Protein AF-A0A955U071-F1 (afdb_monomer)

Mean predicted aligned error: 6.51 Å

Sequence (245 aa):
MNVDLKKITLSKNDLNSFTEDERAFFLRCLNFATDLSVFRKLMFYSIKTEPQGQFRSQRSQSLCLIFVLMGKLFEGWKMIKKELSKKNCEEISRSFNGKEKSSKKQLKKIFKTELFKSFRNKGGFHYDTDCIAQSWAQLEFGSIEIFFPKSSSWNFISNYDEILIKCIFREYIKDYSENNFEKYINNVFSEIRKACIHFDILLTGLFRFFIRKYSFEGQEFQIQVSKTQRDVELPFFVFHREPED

Structure (mmCIF, N/CA/C/O backbone):
data_AF-A0A955U071-F1
#
_entry.id   AF-A0A955U071-F1
#
loop_
_atom_site.group_PDB
_atom_site.id
_atom_site.type_symbol
_atom_site.label_atom_id
_atom_site.label_alt_id
_atom_site.label_comp_id
_atom_site.label_asym_id
_atom_site.label_entity_id
_atom_site.label_seq_id
_atom_site.pdbx_PDB_ins_code
_atom_site.Cartn_x
_atom_site.Cartn_y
_atom_site.Cartn_z
_atom_site.occupancy
_atom_site.B_iso_or_equiv
_atom_site.auth_seq_id
_atom_site.auth_comp_id
_atom_site.auth_asym_id
_atom_site.auth_atom_id
_atom_site.pdbx_PDB_model_num
ATOM 1 N N . MET A 1 1 ? 16.480 -12.776 15.482 1.00 86.62 1 MET A N 1
ATOM 2 C CA . MET A 1 1 ? 16.065 -11.537 16.186 1.00 86.62 1 MET A CA 1
ATOM 3 C C . MET A 1 1 ? 14.698 -11.775 16.804 1.00 86.62 1 MET A C 1
ATOM 5 O O . MET A 1 1 ? 13.847 -12.312 16.102 1.00 86.62 1 MET A O 1
ATOM 9 N N . ASN A 1 2 ? 14.489 -11.420 18.073 1.00 89.44 2 ASN A N 1
ATOM 10 C CA . ASN A 1 2 ? 13.166 -11.525 18.696 1.00 89.44 2 ASN A CA 1
ATOM 11 C C . ASN A 1 2 ? 12.330 -10.293 18.343 1.00 89.44 2 ASN A C 1
ATOM 13 O O . ASN A 1 2 ? 12.860 -9.184 18.293 1.00 89.44 2 ASN A O 1
ATOM 17 N N . VAL A 1 3 ? 11.047 -10.502 18.060 1.00 91.56 3 VAL A N 1
ATOM 18 C CA . VAL A 1 3 ? 10.087 -9.433 17.767 1.00 91.56 3 VAL A CA 1
ATOM 19 C C . VAL A 1 3 ? 8.897 -9.584 18.702 1.00 91.56 3 VAL A C 1
ATOM 21 O O . VAL A 1 3 ? 8.256 -10.636 18.710 1.00 91.56 3 VAL A O 1
ATOM 24 N N . ASP A 1 4 ? 8.606 -8.527 19.457 1.00 93.81 4 ASP A N 1
ATOM 25 C CA . ASP A 1 4 ? 7.415 -8.431 20.297 1.00 93.81 4 ASP A CA 1
ATOM 26 C C . ASP A 1 4 ? 6.182 -8.149 19.438 1.00 93.81 4 ASP A C 1
ATOM 28 O O . ASP A 1 4 ? 6.168 -7.240 18.602 1.00 93.81 4 ASP A O 1
ATOM 32 N N . LEU A 1 5 ? 5.129 -8.930 19.653 1.00 91.75 5 LEU A N 1
ATOM 33 C CA . LEU A 1 5 ? 3.867 -8.823 18.943 1.00 91.75 5 LEU A CA 1
ATOM 34 C C . LEU A 1 5 ? 2.709 -8.721 19.929 1.00 91.75 5 LEU A C 1
ATOM 36 O O . LEU A 1 5 ? 2.696 -9.357 20.979 1.00 91.75 5 LEU A O 1
ATOM 40 N N . LYS A 1 6 ? 1.684 -7.966 19.528 1.00 92.81 6 LYS A N 1
ATOM 41 C CA . LYS A 1 6 ? 0.382 -7.940 20.192 1.00 92.81 6 LYS A CA 1
ATOM 42 C C . LYS A 1 6 ? -0.659 -8.577 19.279 1.00 92.81 6 LYS A C 1
ATOM 44 O O . LYS A 1 6 ? -0.950 -8.043 18.209 1.00 92.81 6 LYS A O 1
ATOM 49 N N . LYS A 1 7 ? -1.223 -9.711 19.695 1.00 93.75 7 LYS A N 1
ATOM 50 C CA . LYS A 1 7 ? -2.332 -10.393 19.014 1.00 93.75 7 LYS A CA 1
ATOM 51 C C . LYS A 1 7 ? -3.645 -9.940 19.621 1.00 93.75 7 LYS A C 1
ATOM 53 O O . LYS A 1 7 ? -3.810 -9.971 20.833 1.00 93.75 7 LYS A O 1
ATOM 58 N N . ILE A 1 8 ? -4.591 -9.575 18.769 1.00 94.38 8 ILE A N 1
ATOM 59 C CA . ILE A 1 8 ? -5.972 -9.297 19.161 1.00 94.38 8 ILE A CA 1
ATOM 60 C C . ILE A 1 8 ? -6.833 -10.312 18.431 1.00 94.38 8 ILE A C 1
ATOM 62 O O . ILE A 1 8 ? -6.748 -10.429 17.207 1.00 94.38 8 ILE A O 1
ATOM 66 N N . THR A 1 9 ? -7.612 -11.075 19.187 1.00 94.56 9 THR A N 1
ATOM 67 C CA . THR A 1 9 ? -8.516 -12.084 18.636 1.00 94.56 9 THR A CA 1
ATOM 68 C C . THR A 1 9 ? -9.920 -11.508 18.660 1.00 94.56 9 THR A C 1
ATOM 70 O O . THR A 1 9 ? -10.403 -11.146 19.725 1.00 94.56 9 THR A O 1
ATOM 73 N N . LEU A 1 10 ? -10.554 -11.409 17.493 1.00 94.31 10 LEU A N 1
ATOM 74 C CA . LEU A 1 10 ? -11.930 -10.937 17.361 1.00 94.31 10 LEU A CA 1
ATOM 75 C C . LEU A 1 10 ? -12.799 -12.098 16.891 1.00 94.31 10 LEU A C 1
ATOM 77 O O . LEU A 1 10 ? -12.569 -12.663 15.820 1.00 94.31 10 LEU A O 1
ATOM 81 N N . SER A 1 11 ? -13.793 -12.458 17.690 1.00 96.19 11 SER A N 1
ATOM 82 C CA . SER A 1 11 ? -14.848 -13.381 17.296 1.00 96.19 11 SER A CA 1
ATOM 83 C C . SER A 1 11 ? -15.856 -12.697 16.364 1.00 96.19 11 SER A C 1
ATOM 85 O O . SER A 1 11 ? -15.905 -11.471 16.224 1.00 96.19 11 SER A O 1
ATOM 87 N N . LYS A 1 12 ? -16.732 -13.491 15.742 1.00 96.06 12 LYS A N 1
ATOM 88 C CA . LYS A 1 12 ? -17.868 -12.947 14.983 1.00 96.06 12 LYS A CA 1
ATOM 89 C C . LYS A 1 12 ? -18.782 -12.087 15.867 1.00 96.06 12 LYS A C 1
ATOM 91 O O . LYS A 1 12 ? -19.296 -11.082 15.388 1.00 96.06 12 LYS A O 1
ATOM 96 N N . ASN A 1 13 ? -18.962 -12.456 17.138 1.00 96.75 13 ASN A N 1
ATOM 97 C CA . ASN A 1 13 ? -19.785 -11.698 18.083 1.00 96.75 13 ASN A CA 1
ATOM 98 C C . ASN A 1 13 ? -19.149 -10.347 18.422 1.00 96.75 13 ASN A C 1
ATOM 100 O O . ASN A 1 13 ? -19.854 -9.341 18.432 1.00 96.75 13 ASN A O 1
ATOM 104 N N . ASP A 1 14 ? -17.824 -10.305 18.572 1.00 95.62 14 ASP A N 1
ATOM 105 C CA . ASP A 1 14 ? -17.086 -9.052 18.754 1.00 95.62 14 ASP A CA 1
ATOM 106 C C . ASP A 1 14 ? -17.292 -8.128 17.555 1.00 95.62 14 ASP A C 1
ATOM 108 O O . ASP A 1 14 ? -17.643 -6.966 17.721 1.00 95.62 14 ASP A O 1
ATOM 112 N N . LEU A 1 15 ? -17.173 -8.650 16.330 1.00 95.44 15 LEU A N 1
ATOM 113 C CA . LEU A 1 15 ? -17.436 -7.873 15.115 1.00 95.44 15 LEU A CA 1
ATOM 114 C C . LEU A 1 15 ? -18.909 -7.464 14.969 1.00 95.44 15 LEU A C 1
ATOM 116 O O . LEU A 1 15 ? -19.192 -6.427 14.378 1.00 95.44 15 LEU A O 1
ATOM 120 N N . ASN A 1 16 ? -19.853 -8.244 15.497 1.00 96.44 16 ASN A N 1
ATOM 121 C CA . ASN A 1 16 ? -21.277 -7.896 15.503 1.00 96.44 16 ASN A CA 1
ATOM 122 C C . ASN A 1 16 ? -21.621 -6.773 16.490 1.00 96.44 16 ASN A C 1
ATOM 124 O O . ASN A 1 16 ? -22.696 -6.195 16.366 1.00 96.44 16 ASN A O 1
ATOM 128 N N . SER A 1 17 ? -20.728 -6.440 17.428 1.00 96.25 17 SER A N 1
ATOM 129 C CA . SER A 1 17 ? -20.899 -5.269 18.299 1.00 96.25 17 SER A CA 1
ATOM 130 C C . SER A 1 17 ? -20.659 -3.936 17.573 1.00 96.25 17 SER A C 1
ATOM 132 O O . SER A 1 17 ? -21.103 -2.885 18.033 1.00 96.25 17 SER A O 1
ATOM 134 N N . PHE A 1 18 ? -19.986 -3.967 16.419 1.00 96.06 18 PHE A N 1
ATOM 135 C CA . PHE A 1 18 ? -19.768 -2.799 15.574 1.00 96.06 18 PHE A CA 1
ATOM 136 C C . PHE A 1 18 ? -21.075 -2.423 14.874 1.00 96.06 18 PHE A C 1
ATOM 138 O O . PHE A 1 18 ? -21.847 -3.299 14.474 1.00 96.06 18 PHE A O 1
ATOM 145 N N . THR A 1 19 ? -21.286 -1.131 14.610 1.00 94.19 19 THR A N 1
ATOM 146 C CA . THR A 1 19 ? -22.287 -0.760 13.601 1.00 94.19 19 THR A CA 1
ATOM 147 C C . THR A 1 19 ? -21.881 -1.321 12.233 1.00 94.19 19 THR A C 1
ATOM 149 O O . THR A 1 19 ? -20.704 -1.592 11.981 1.00 94.19 19 THR A O 1
ATOM 152 N N . GLU A 1 20 ? -22.837 -1.499 11.321 1.00 94.50 20 GLU A N 1
ATOM 153 C CA . GLU A 1 20 ? -22.549 -2.050 9.990 1.00 94.50 20 GLU A CA 1
ATOM 154 C C . GLU A 1 20 ? -21.468 -1.246 9.244 1.00 94.50 20 GLU A C 1
ATOM 156 O O . GLU A 1 20 ? -20.518 -1.828 8.712 1.00 94.50 20 GLU A O 1
ATOM 161 N N . ASP A 1 21 ? -21.564 0.085 9.294 1.00 93.00 21 ASP A N 1
ATOM 162 C CA . ASP A 1 21 ? -20.594 1.018 8.713 1.00 93.00 21 ASP A CA 1
ATOM 163 C C . ASP A 1 21 ? -19.203 0.886 9.350 1.00 93.00 21 ASP A C 1
ATOM 165 O O . ASP A 1 21 ? -18.193 0.821 8.644 1.00 93.00 21 ASP A O 1
ATOM 169 N N . GLU A 1 22 ? -19.130 0.824 10.682 1.00 95.25 22 GLU A N 1
ATOM 170 C CA . GLU A 1 22 ? -17.867 0.665 11.408 1.00 95.25 22 GLU A CA 1
ATOM 171 C C . GLU A 1 22 ? -17.209 -0.675 11.102 1.00 95.25 22 GLU A C 1
ATOM 173 O O . GLU A 1 22 ? -16.004 -0.720 10.854 1.00 95.25 22 GLU A O 1
ATOM 178 N N . ARG A 1 23 ? -17.993 -1.756 11.067 1.00 96.06 23 ARG A N 1
ATOM 179 C CA . ARG A 1 23 ? -17.518 -3.097 10.718 1.00 96.06 23 ARG A CA 1
ATOM 180 C C . ARG A 1 23 ? -16.947 -3.113 9.308 1.00 96.06 23 ARG A C 1
ATOM 182 O O . ARG A 1 23 ? -15.827 -3.580 9.102 1.00 96.06 23 ARG A O 1
ATOM 189 N N . ALA A 1 24 ? -17.688 -2.573 8.340 1.00 96.06 24 ALA A N 1
ATOM 190 C CA . ALA A 1 24 ? -17.238 -2.490 6.957 1.00 96.06 24 ALA A CA 1
ATOM 191 C C . ALA A 1 24 ? -15.955 -1.654 6.837 1.00 96.06 24 ALA A C 1
ATOM 193 O O . ALA A 1 24 ? -15.010 -2.058 6.155 1.00 96.06 24 ALA A O 1
ATOM 194 N N . PHE A 1 25 ? -15.880 -0.511 7.523 1.00 96.56 25 PHE A N 1
ATOM 195 C CA . PHE A 1 25 ? -14.690 0.333 7.500 1.00 96.56 25 PHE A CA 1
ATOM 196 C C . PHE A 1 25 ? -13.479 -0.350 8.150 1.00 96.56 25 PHE A C 1
ATOM 198 O O . PHE A 1 25 ? -12.404 -0.385 7.547 1.00 96.56 25 PHE A O 1
ATOM 205 N N . PHE A 1 26 ? -13.658 -0.946 9.331 1.00 96.94 26 PHE A N 1
ATOM 206 C CA . PHE A 1 26 ? -12.619 -1.679 10.051 1.00 96.94 26 PHE A CA 1
ATOM 207 C C . PHE A 1 26 ? -12.037 -2.815 9.202 1.00 96.94 26 PHE A C 1
ATOM 209 O O . PHE A 1 26 ? -10.819 -2.881 9.024 1.00 96.94 26 PHE A O 1
ATOM 216 N N . LEU A 1 27 ? -12.892 -3.656 8.606 1.00 97.38 27 LEU A N 1
ATOM 217 C CA . LEU A 1 27 ? -12.462 -4.776 7.763 1.00 97.38 27 LEU A CA 1
ATOM 218 C C . LEU A 1 27 ? -11.707 -4.304 6.515 1.00 97.38 27 LEU A C 1
ATOM 220 O O . LEU A 1 27 ? -10.679 -4.878 6.154 1.00 97.38 27 LEU A O 1
ATOM 224 N N . ARG A 1 28 ? -12.159 -3.218 5.878 1.00 97.69 28 ARG A N 1
ATOM 225 C CA . ARG A 1 28 ? -11.450 -2.644 4.726 1.00 97.69 28 ARG A CA 1
ATOM 226 C C . ARG A 1 28 ? -10.095 -2.050 5.117 1.00 97.69 28 ARG A C 1
ATOM 228 O O . ARG A 1 28 ? -9.131 -2.203 4.370 1.00 97.69 28 ARG A O 1
ATOM 235 N N . CYS A 1 29 ? -9.994 -1.409 6.283 1.00 97.81 29 CYS A N 1
ATOM 236 C CA . CYS A 1 29 ? -8.720 -0.942 6.829 1.00 97.81 29 CYS A CA 1
ATOM 237 C C . CYS A 1 29 ? -7.772 -2.096 7.158 1.00 97.81 29 CYS A C 1
ATOM 239 O O . CYS A 1 29 ? -6.582 -1.979 6.876 1.00 97.81 29 CYS A O 1
ATOM 241 N N . LEU A 1 30 ? -8.284 -3.203 7.705 1.00 97.56 30 LEU A N 1
ATOM 242 C CA . LEU A 1 30 ? -7.495 -4.404 7.972 1.00 97.56 30 LEU A CA 1
ATOM 243 C C . LEU A 1 30 ? -6.939 -4.994 6.673 1.00 97.56 30 LEU A C 1
ATOM 245 O O . LEU A 1 30 ? -5.736 -5.216 6.571 1.00 97.56 30 LEU A O 1
ATOM 249 N N . ASN A 1 31 ? -7.786 -5.154 5.652 1.00 98.06 31 ASN A N 1
ATOM 250 C CA . ASN A 1 31 ? -7.346 -5.625 4.342 1.00 98.06 31 ASN A CA 1
ATOM 251 C C . ASN A 1 31 ? -6.290 -4.695 3.725 1.00 98.06 31 ASN A C 1
ATOM 253 O O . ASN A 1 31 ? -5.254 -5.152 3.253 1.00 98.06 31 ASN A O 1
ATOM 257 N N . PHE A 1 32 ? -6.515 -3.380 3.773 1.00 98.31 32 PHE A N 1
ATOM 258 C CA . PHE A 1 32 ? -5.551 -2.407 3.261 1.00 98.31 32 PHE A CA 1
ATOM 259 C C . PHE A 1 32 ? -4.213 -2.442 4.020 1.00 98.31 32 PHE A C 1
ATOM 261 O O . PHE A 1 32 ? -3.160 -2.348 3.395 1.00 98.31 32 PHE A O 1
ATOM 268 N N . ALA A 1 33 ? -4.228 -2.613 5.346 1.00 97.88 33 ALA A N 1
ATOM 269 C CA . ALA A 1 33 ? -3.012 -2.764 6.146 1.00 97.88 33 ALA A CA 1
ATOM 270 C C . ALA A 1 33 ? -2.233 -4.038 5.771 1.00 97.88 33 ALA A C 1
ATOM 272 O O . ALA A 1 33 ? -1.003 -4.005 5.680 1.00 97.88 33 ALA A O 1
ATOM 273 N N . THR A 1 34 ? -2.942 -5.141 5.510 1.00 97.06 34 THR A N 1
ATOM 274 C CA . THR A 1 34 ? -2.353 -6.392 5.013 1.00 97.06 34 THR A CA 1
ATOM 275 C C . THR A 1 34 ? -1.709 -6.193 3.645 1.00 97.06 34 THR A C 1
ATOM 277 O O . THR A 1 34 ? -0.520 -6.478 3.497 1.00 97.06 34 THR A O 1
ATOM 280 N N . ASP A 1 35 ? -2.445 -5.629 2.681 1.00 96.31 35 ASP A N 1
ATOM 281 C CA . ASP A 1 35 ? -1.931 -5.310 1.344 1.00 96.31 35 ASP A CA 1
ATOM 282 C C . ASP A 1 35 ? -0.668 -4.442 1.438 1.00 96.31 35 ASP A C 1
ATOM 284 O O . ASP A 1 35 ? 0.365 -4.761 0.847 1.00 96.31 35 ASP A O 1
ATOM 288 N N . LEU A 1 36 ? -0.717 -3.367 2.233 1.00 96.44 36 LEU A N 1
ATOM 289 C CA . LEU A 1 36 ? 0.405 -2.452 2.430 1.00 96.44 36 LEU A CA 1
ATOM 290 C C . LEU A 1 36 ? 1.634 -3.169 3.002 1.00 96.44 36 LEU A C 1
ATOM 292 O O . LEU A 1 36 ? 2.752 -2.949 2.537 1.00 96.44 36 LEU A O 1
ATOM 296 N N . SER A 1 37 ? 1.437 -4.048 3.987 1.00 94.81 37 SER A N 1
ATOM 297 C CA . SER A 1 37 ? 2.513 -4.838 4.592 1.00 94.81 37 SER A CA 1
ATOM 298 C C . SER A 1 37 ? 3.158 -5.795 3.587 1.00 94.81 37 SER A C 1
ATOM 300 O O . SER A 1 37 ? 4.387 -5.869 3.524 1.00 94.81 37 SER A O 1
ATOM 302 N N . VAL A 1 38 ? 2.354 -6.490 2.776 1.00 95.19 38 VAL A N 1
ATOM 303 C CA . VAL A 1 38 ? 2.831 -7.441 1.760 1.00 95.19 38 VAL A CA 1
ATOM 304 C C . VAL A 1 38 ? 3.578 -6.717 0.644 1.00 95.19 38 VAL A C 1
ATOM 306 O O . VAL A 1 38 ? 4.754 -6.996 0.418 1.00 95.19 38 VAL A O 1
ATOM 309 N N . PHE A 1 39 ? 2.948 -5.741 -0.012 1.00 94.69 39 PHE A N 1
ATOM 310 C CA . PHE A 1 39 ? 3.555 -5.053 -1.154 1.00 94.69 39 PHE A CA 1
ATOM 311 C C . PHE A 1 39 ? 4.784 -4.237 -0.765 1.00 94.69 39 PHE A C 1
ATOM 313 O O . PHE A 1 39 ? 5.747 -4.192 -1.527 1.00 94.69 39 PHE A O 1
ATOM 320 N N . ARG A 1 40 ? 4.815 -3.648 0.439 1.00 92.44 40 ARG A N 1
ATOM 321 C CA . ARG A 1 40 ? 6.024 -2.980 0.933 1.00 92.44 40 ARG A CA 1
ATOM 322 C C . ARG A 1 40 ? 7.189 -3.954 1.090 1.00 92.44 40 ARG A C 1
ATOM 324 O O . ARG A 1 40 ? 8.305 -3.598 0.731 1.00 92.44 40 ARG A O 1
ATOM 331 N N . LYS A 1 41 ? 6.951 -5.156 1.626 1.00 91.00 41 LYS A N 1
ATOM 332 C CA . LYS A 1 41 ? 7.998 -6.183 1.752 1.00 91.00 41 LYS A CA 1
ATOM 333 C C . LYS A 1 41 ? 8.472 -6.646 0.379 1.00 91.00 41 LYS A C 1
ATOM 335 O O . LYS A 1 41 ? 9.671 -6.663 0.147 1.00 91.00 41 LYS A O 1
ATOM 340 N N . LEU A 1 42 ? 7.544 -6.953 -0.531 1.00 91.06 42 LEU A N 1
ATOM 341 C CA . LEU A 1 42 ? 7.878 -7.378 -1.894 1.00 91.06 42 LEU A CA 1
ATOM 342 C C . LEU A 1 42 ? 8.713 -6.325 -2.624 1.00 91.06 42 LEU A C 1
ATOM 344 O O . LEU A 1 42 ? 9.767 -6.645 -3.154 1.00 91.06 42 LEU A O 1
ATOM 348 N N . MET A 1 43 ? 8.294 -5.062 -2.574 1.00 88.62 43 MET A N 1
ATOM 349 C CA . MET A 1 43 ? 9.061 -3.951 -3.137 1.00 88.62 43 MET A CA 1
ATOM 350 C C . MET A 1 43 ? 10.459 -3.850 -2.516 1.00 88.62 43 MET A C 1
ATOM 352 O O . MET A 1 43 ? 11.446 -3.635 -3.204 1.00 88.62 43 MET A O 1
ATOM 356 N N . PHE A 1 44 ? 10.570 -4.024 -1.202 1.00 84.56 44 PHE A N 1
ATOM 357 C CA . PHE A 1 44 ? 11.858 -3.962 -0.525 1.00 84.56 44 PHE A CA 1
ATOM 358 C C . PHE A 1 44 ? 12.794 -5.123 -0.894 1.00 84.56 44 PHE A C 1
ATOM 360 O O . PHE A 1 44 ? 14.008 -4.944 -0.876 1.00 84.56 44 PHE A O 1
ATOM 367 N N . TYR A 1 45 ? 12.247 -6.289 -1.247 1.00 85.50 45 TYR A N 1
ATOM 368 C CA . TYR A 1 45 ? 13.016 -7.424 -1.765 1.00 85.50 45 TYR A CA 1
ATOM 369 C C . TYR A 1 45 ? 13.340 -7.309 -3.255 1.00 85.50 45 TYR A C 1
ATOM 371 O O . TYR A 1 45 ? 14.320 -7.900 -3.702 1.00 85.50 45 TYR A O 1
ATOM 379 N N . SER A 1 46 ? 12.544 -6.562 -4.022 1.00 83.06 46 SER A N 1
ATOM 380 C CA . SER A 1 46 ? 12.753 -6.420 -5.463 1.00 83.06 46 SER A CA 1
ATOM 381 C C . SER A 1 46 ? 13.882 -5.441 -5.797 1.00 83.06 46 SER A C 1
ATOM 383 O O . SER A 1 46 ? 14.519 -5.581 -6.835 1.00 83.06 46 SER A O 1
ATOM 385 N N . ILE A 1 47 ? 14.183 -4.486 -4.911 1.00 75.06 47 ILE A N 1
ATOM 386 C CA . ILE A 1 47 ? 15.278 -3.518 -5.074 1.00 75.06 47 ILE A CA 1
ATOM 387 C C . ILE A 1 47 ? 16.600 -4.161 -4.613 1.00 75.06 47 ILE A C 1
ATOM 389 O O . ILE A 1 47 ? 16.960 -4.082 -3.438 1.00 75.06 47 ILE A O 1
ATOM 393 N N . LYS A 1 48 ? 17.348 -4.782 -5.531 1.00 69.31 48 LYS A N 1
ATOM 394 C CA . LYS A 1 48 ? 18.779 -5.096 -5.357 1.00 69.31 48 LYS A CA 1
ATOM 395 C C . LYS A 1 48 ? 19.578 -4.505 -6.520 1.00 69.31 48 LYS A C 1
ATOM 397 O O . LYS A 1 48 ? 19.037 -4.250 -7.592 1.00 69.31 48 LYS A O 1
ATOM 402 N N . THR A 1 49 ? 20.861 -4.267 -6.282 1.00 58.19 49 THR A N 1
ATOM 403 C CA . THR A 1 49 ? 21.830 -3.825 -7.290 1.00 58.19 49 THR A CA 1
ATOM 404 C C . THR A 1 49 ? 22.577 -5.049 -7.819 1.00 58.19 49 THR A C 1
ATOM 406 O O . THR A 1 49 ? 23.569 -5.453 -7.219 1.00 58.19 49 THR A O 1
ATOM 409 N N . GLU A 1 50 ? 22.084 -5.661 -8.897 1.00 56.38 50 GLU A N 1
ATOM 410 C CA . GLU A 1 50 ? 22.733 -6.801 -9.575 1.00 56.38 50 GLU A CA 1
ATOM 411 C C . GLU A 1 50 ? 23.358 -6.383 -10.932 1.00 56.38 50 GLU A C 1
ATOM 413 O O . GLU A 1 50 ? 22.938 -5.375 -11.513 1.00 56.38 50 GLU A O 1
ATOM 418 N N . PRO A 1 51 ? 24.343 -7.133 -11.478 1.00 47.44 51 PRO A N 1
ATOM 419 C CA . PRO A 1 51 ? 24.992 -6.842 -12.763 1.00 47.44 51 PRO A CA 1
ATOM 420 C C . PRO A 1 51 ? 24.056 -6.892 -13.994 1.00 47.44 51 PRO A C 1
ATOM 422 O O . PRO A 1 51 ? 22.977 -7.489 -13.986 1.00 47.44 51 PRO A O 1
ATOM 425 N N . GLN A 1 52 ? 24.521 -6.289 -15.096 1.00 52.09 52 GLN A N 1
ATOM 426 C CA . GLN A 1 52 ? 23.756 -5.716 -16.225 1.00 52.09 52 GLN A CA 1
ATOM 427 C C . GLN A 1 52 ? 22.666 -6.575 -16.920 1.00 52.09 52 GLN A C 1
ATOM 429 O O . GLN A 1 52 ? 21.778 -5.997 -17.545 1.00 52.09 52 GLN A O 1
ATOM 434 N N . GLY A 1 53 ? 22.663 -7.910 -16.807 1.00 50.31 53 GLY A N 1
ATOM 435 C CA . GLY A 1 53 ? 21.618 -8.778 -17.389 1.00 50.31 53 GLY A CA 1
ATOM 436 C C . GLY A 1 53 ? 20.423 -9.051 -16.462 1.00 50.31 53 GLY A C 1
ATOM 437 O O . GLY A 1 53 ? 19.269 -8.987 -16.884 1.00 50.31 53 GLY A O 1
ATOM 438 N N . GLN A 1 54 ? 20.681 -9.294 -15.173 1.00 57.53 54 GLN A N 1
ATOM 439 C CA . GLN A 1 54 ? 19.633 -9.467 -14.154 1.00 57.53 54 GLN A CA 1
ATOM 440 C C . GLN A 1 54 ? 18.950 -8.134 -13.826 1.00 57.53 54 GLN A C 1
ATOM 442 O O . GLN A 1 54 ? 17.759 -8.096 -13.513 1.00 57.53 54 GLN A O 1
ATOM 447 N N . PHE A 1 55 ? 19.683 -7.034 -14.021 1.00 65.69 55 PHE A N 1
ATOM 448 C CA . PHE A 1 55 ? 19.218 -5.670 -13.807 1.00 65.69 55 PHE A CA 1
ATOM 449 C C . PHE A 1 55 ? 17.887 -5.351 -14.508 1.00 65.69 55 PHE A C 1
ATOM 451 O O . PHE A 1 55 ? 17.002 -4.755 -13.897 1.00 65.69 55 PHE A O 1
ATOM 458 N N . ARG A 1 56 ? 17.699 -5.761 -15.774 1.00 73.25 56 ARG A N 1
ATOM 459 C CA . ARG A 1 56 ? 16.480 -5.422 -16.540 1.00 73.25 56 ARG A CA 1
ATOM 460 C C . ARG A 1 56 ? 15.247 -6.148 -16.007 1.00 73.25 56 ARG A C 1
ATOM 462 O O . ARG A 1 56 ? 14.245 -5.509 -15.709 1.00 73.25 56 ARG A O 1
ATOM 469 N N . SER A 1 57 ? 15.359 -7.457 -15.800 1.00 73.38 57 SER A N 1
ATOM 470 C CA . SER A 1 57 ? 14.280 -8.284 -15.239 1.00 73.38 57 SER A CA 1
ATOM 471 C C . SER A 1 57 ? 13.861 -7.821 -13.846 1.00 73.38 57 SER A C 1
ATOM 473 O O . SER A 1 57 ? 12.675 -7.706 -13.530 1.00 73.38 57 SER A O 1
ATOM 475 N N . GLN A 1 58 ? 14.853 -7.470 -13.035 1.00 77.12 58 GLN A N 1
ATOM 476 C CA . GLN A 1 58 ? 14.645 -6.935 -11.704 1.00 77.12 58 GLN A CA 1
ATOM 477 C C . GLN A 1 58 ? 13.980 -5.565 -11.691 1.00 77.12 58 GLN A C 1
ATOM 479 O O . GLN A 1 58 ? 13.102 -5.299 -10.861 1.00 77.12 58 GLN A O 1
ATOM 484 N N . ARG A 1 59 ? 14.379 -4.696 -12.620 1.00 79.69 59 ARG A N 1
ATOM 485 C CA . ARG A 1 59 ? 13.785 -3.376 -12.808 1.00 79.69 59 ARG A CA 1
ATOM 486 C C . ARG A 1 59 ? 12.310 -3.495 -13.184 1.00 79.69 59 ARG A C 1
ATOM 488 O O . ARG A 1 59 ? 11.499 -2.824 -12.549 1.00 79.69 59 ARG A O 1
ATOM 495 N N . SER A 1 60 ? 11.958 -4.381 -14.115 1.00 81.12 60 SER A N 1
ATOM 496 C CA . SER A 1 60 ? 10.565 -4.628 -14.512 1.00 81.12 60 SER A CA 1
ATOM 497 C C . SER A 1 60 ? 9.706 -5.126 -13.360 1.00 81.12 60 SER A C 1
ATOM 499 O O . SER A 1 60 ? 8.647 -4.563 -13.070 1.00 81.12 60 SER A O 1
ATOM 501 N N . GLN A 1 61 ? 10.187 -6.140 -12.636 1.00 84.81 61 GLN A N 1
ATOM 502 C CA . GLN A 1 61 ? 9.475 -6.667 -11.474 1.00 84.81 61 GLN A CA 1
ATOM 503 C C . GLN A 1 61 ? 9.293 -5.585 -10.398 1.00 84.81 61 GLN A C 1
ATOM 505 O O . GLN A 1 61 ? 8.196 -5.414 -9.863 1.00 84.81 61 GLN A O 1
ATOM 510 N N . SER A 1 62 ? 10.346 -4.813 -10.117 1.00 85.31 62 SER A N 1
ATOM 511 C CA . SER A 1 62 ? 10.291 -3.709 -9.156 1.00 85.31 62 SER A CA 1
ATOM 512 C C . SER A 1 62 ? 9.300 -2.634 -9.574 1.00 85.31 62 SER A C 1
ATOM 514 O O . SER A 1 62 ? 8.522 -2.173 -8.743 1.00 85.31 62 SER A O 1
ATOM 516 N N . LEU A 1 63 ? 9.284 -2.246 -10.849 1.00 85.19 63 LEU A N 1
ATOM 517 C CA . LEU A 1 63 ? 8.364 -1.234 -11.350 1.00 85.19 63 LEU A CA 1
ATOM 518 C C . LEU A 1 63 ? 6.907 -1.701 -11.281 1.00 85.19 63 LEU A C 1
ATOM 520 O O . LEU A 1 63 ? 6.042 -0.944 -10.846 1.00 85.19 63 LEU A O 1
ATOM 524 N N . CYS A 1 64 ? 6.638 -2.957 -11.633 1.00 86.31 64 CYS A N 1
ATOM 525 C CA . CYS A 1 64 ? 5.312 -3.544 -11.477 1.00 86.31 64 CYS A CA 1
ATOM 526 C C . CYS A 1 64 ? 4.848 -3.471 -10.011 1.00 86.31 64 CYS A C 1
ATOM 528 O O . CYS A 1 64 ? 3.751 -2.989 -9.720 1.00 86.31 64 CYS A O 1
ATOM 530 N N . LEU A 1 65 ? 5.716 -3.843 -9.064 1.00 89.75 65 LEU A N 1
ATOM 531 C CA . LEU A 1 65 ? 5.424 -3.750 -7.630 1.00 89.75 65 LEU A CA 1
ATOM 532 C C . LEU A 1 65 ? 5.217 -2.302 -7.159 1.00 89.75 65 LEU A C 1
ATOM 534 O O . LEU A 1 65 ? 4.315 -2.048 -6.357 1.00 89.75 65 LEU A O 1
ATOM 538 N N . ILE A 1 66 ? 6.006 -1.348 -7.670 1.00 89.38 66 ILE A N 1
ATOM 539 C CA . ILE A 1 66 ? 5.815 0.094 -7.440 1.00 89.38 66 ILE A CA 1
ATOM 540 C C . ILE A 1 66 ? 4.416 0.508 -7.886 1.00 89.38 66 ILE A C 1
ATOM 542 O O . ILE A 1 66 ? 3.694 1.127 -7.107 1.00 89.38 66 ILE A O 1
ATOM 546 N N . PHE A 1 67 ? 4.022 0.164 -9.112 1.00 89.44 67 PHE A N 1
ATOM 547 C CA . PHE A 1 67 ? 2.735 0.559 -9.678 1.00 89.44 67 PHE A CA 1
ATOM 548 C C . PHE A 1 67 ? 1.573 -0.035 -8.889 1.00 89.44 67 PHE A C 1
ATOM 550 O O . PHE A 1 67 ? 0.684 0.700 -8.451 1.00 89.44 67 PHE A O 1
ATOM 557 N N . VAL A 1 68 ? 1.614 -1.336 -8.601 1.00 91.75 68 VAL A N 1
ATOM 558 C CA . VAL A 1 68 ? 0.580 -1.980 -7.786 1.00 91.75 68 VAL A CA 1
ATOM 559 C C . VAL A 1 68 ? 0.480 -1.306 -6.417 1.00 91.75 68 VAL A C 1
ATOM 561 O O . VAL A 1 68 ? -0.621 -0.946 -5.989 1.00 91.75 68 VAL A O 1
ATOM 564 N N . LEU A 1 69 ? 1.608 -1.050 -5.744 1.00 94.00 69 LEU A N 1
ATOM 565 C CA . LEU A 1 69 ? 1.576 -0.389 -4.444 1.00 94.00 69 LEU A CA 1
ATOM 566 C C . LEU A 1 69 ? 1.074 1.058 -4.531 1.00 94.00 69 LEU A C 1
ATOM 568 O O . LEU A 1 69 ? 0.275 1.459 -3.689 1.00 94.00 69 LEU A O 1
ATOM 572 N N . MET A 1 70 ? 1.492 1.847 -5.524 1.00 93.56 70 MET A N 1
ATOM 573 C CA . MET A 1 70 ? 0.982 3.208 -5.731 1.00 93.56 70 MET A CA 1
ATOM 574 C C . MET A 1 70 ? -0.537 3.210 -5.918 1.00 93.56 70 MET A C 1
ATOM 576 O O . MET A 1 70 ? -1.227 4.036 -5.315 1.00 93.56 70 MET A O 1
ATOM 580 N N . GLY A 1 71 ? -1.065 2.254 -6.686 1.00 92.81 71 GLY A N 1
ATOM 581 C CA . GLY A 1 71 ? -2.502 2.060 -6.868 1.00 92.81 71 GLY A CA 1
ATOM 582 C C . GLY A 1 71 ? -3.210 1.740 -5.552 1.00 92.81 71 GLY A C 1
ATOM 583 O O . GLY A 1 71 ? -4.187 2.401 -5.191 1.00 92.81 71 GLY A O 1
ATOM 584 N N . LYS A 1 72 ? -2.670 0.791 -4.777 1.00 95.12 72 LYS A N 1
ATOM 585 C CA . LYS A 1 72 ? -3.196 0.430 -3.450 1.00 95.12 72 LYS A CA 1
ATOM 586 C C . LYS A 1 72 ? -3.174 1.613 -2.484 1.00 95.12 72 LYS A C 1
ATOM 588 O O . LYS A 1 72 ? -4.175 1.878 -1.823 1.00 95.12 72 LYS A O 1
ATOM 593 N N . LEU A 1 73 ? -2.067 2.352 -2.429 1.00 96.56 73 LEU A N 1
ATOM 594 C CA . LEU A 1 73 ? -1.904 3.559 -1.617 1.00 96.56 73 LEU A CA 1
ATOM 595 C C . LEU A 1 73 ? -2.946 4.625 -1.982 1.00 96.56 73 LEU A C 1
ATOM 597 O O . LEU A 1 73 ? -3.553 5.227 -1.092 1.00 96.56 73 LEU A O 1
ATOM 601 N N . PHE A 1 74 ? -3.186 4.836 -3.277 1.00 95.31 74 PHE A N 1
ATOM 602 C CA . PHE A 1 74 ? -4.175 5.793 -3.760 1.00 95.31 74 PHE A CA 1
ATOM 603 C C . PHE A 1 74 ? -5.603 5.411 -3.342 1.00 95.31 74 PHE A C 1
ATOM 605 O O . PHE A 1 74 ? -6.314 6.223 -2.737 1.00 95.31 74 PHE A O 1
ATOM 612 N N . GLU A 1 75 ? -6.023 4.173 -3.614 1.00 95.06 75 GLU A N 1
ATOM 613 C CA . GLU A 1 75 ? -7.366 3.704 -3.252 1.00 95.06 75 GLU A CA 1
ATOM 614 C C . GLU A 1 75 ? -7.558 3.636 -1.730 1.00 95.06 75 GLU A C 1
ATOM 616 O O . GLU A 1 75 ? -8.609 4.035 -1.220 1.00 95.06 75 GLU A O 1
ATOM 621 N N . GLY A 1 76 ? -6.520 3.253 -0.981 1.00 97.12 76 GLY A N 1
ATOM 622 C CA . GLY A 1 76 ? -6.506 3.307 0.479 1.00 97.12 76 GLY A CA 1
ATOM 623 C C . GLY A 1 76 ? -6.706 4.726 1.014 1.00 97.12 76 GLY A C 1
ATOM 624 O O . GLY A 1 76 ? -7.528 4.946 1.908 1.00 97.12 76 GLY A O 1
ATOM 625 N N . T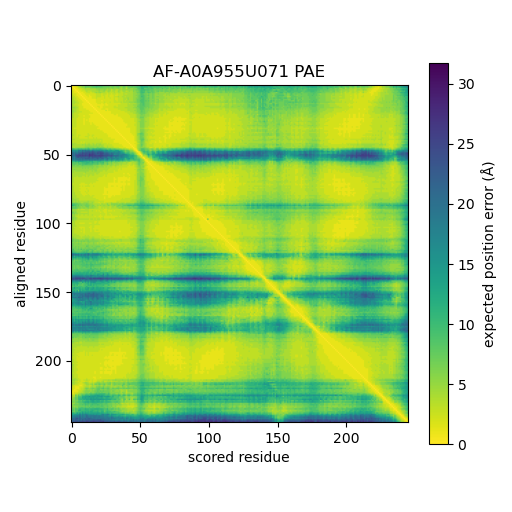RP A 1 77 ? -6.035 5.727 0.430 1.00 97.69 77 TRP A N 1
ATOM 626 C CA . TRP A 1 77 ? -6.233 7.128 0.815 1.00 97.69 77 TRP A CA 1
ATOM 627 C C . TRP A 1 77 ? -7.654 7.602 0.527 1.00 97.69 77 TRP A C 1
ATOM 629 O O . TRP A 1 77 ? -8.288 8.223 1.383 1.00 97.69 77 TRP A O 1
ATOM 639 N N . LYS A 1 78 ? -8.169 7.307 -0.670 1.00 96.06 78 LYS A N 1
ATOM 640 C CA . LYS A 1 78 ? -9.528 7.673 -1.086 1.00 96.06 78 LYS A CA 1
ATOM 641 C C . LYS A 1 78 ? -10.573 7.060 -0.156 1.00 96.06 78 LYS A C 1
ATOM 643 O O . LYS A 1 78 ? -11.472 7.775 0.288 1.00 96.06 78 LYS A O 1
ATOM 648 N N . MET A 1 79 ? -10.422 5.778 0.175 1.00 97.56 79 MET A N 1
ATOM 649 C CA . MET A 1 79 ? -11.259 5.073 1.141 1.00 97.56 79 MET A CA 1
ATOM 650 C C . MET A 1 79 ? -11.232 5.763 2.506 1.00 97.56 79 MET A C 1
ATOM 652 O O . MET A 1 79 ? -12.275 6.209 2.974 1.00 97.56 79 MET A O 1
ATOM 656 N N . ILE A 1 80 ? -10.057 5.897 3.128 1.00 97.25 80 ILE A N 1
ATOM 657 C CA . ILE A 1 80 ? -9.939 6.457 4.482 1.00 97.25 80 ILE A CA 1
ATOM 658 C C . ILE A 1 80 ? -10.454 7.896 4.520 1.00 97.25 80 ILE A C 1
ATOM 660 O O . ILE A 1 80 ? -11.170 8.277 5.442 1.00 97.25 80 ILE A O 1
ATOM 664 N N . LYS A 1 81 ? -10.133 8.710 3.509 1.00 96.44 81 LYS A N 1
ATOM 665 C CA . LYS A 1 81 ? -10.618 10.089 3.416 1.00 96.44 81 LYS A CA 1
ATOM 666 C C . LYS A 1 81 ? -12.145 10.146 3.335 1.00 96.44 81 LYS A C 1
ATOM 668 O O . LYS A 1 81 ? -12.728 11.002 3.995 1.00 96.44 81 LYS A O 1
ATOM 673 N N . LYS A 1 82 ? -12.769 9.279 2.526 1.00 95.94 82 LYS A N 1
ATOM 674 C CA . LYS A 1 82 ? -14.230 9.203 2.390 1.00 95.94 82 LYS A CA 1
ATOM 675 C C . LYS A 1 82 ? -14.868 8.840 3.729 1.00 95.94 82 LYS A C 1
ATOM 677 O O . LYS A 1 82 ? -15.728 9.577 4.197 1.00 95.94 82 LYS A O 1
ATOM 682 N N . GLU A 1 83 ? -14.408 7.770 4.367 1.00 95.50 83 GLU A N 1
ATOM 683 C CA . GLU A 1 83 ? -14.987 7.294 5.629 1.00 95.50 83 GLU A CA 1
ATOM 684 C C . GLU A 1 83 ? -14.786 8.306 6.764 1.00 95.50 83 GLU A C 1
ATOM 686 O O . GLU A 1 83 ? -15.751 8.729 7.387 1.00 95.50 83 GLU A O 1
ATOM 691 N N . LEU A 1 84 ? -13.575 8.846 6.943 1.00 94.25 84 LEU A N 1
ATOM 692 C CA . LEU A 1 84 ? -13.297 9.869 7.964 1.00 94.25 84 LEU A CA 1
ATOM 693 C C . LEU A 1 84 ? -13.969 11.231 7.709 1.00 94.25 84 LEU A C 1
ATOM 695 O O . LEU A 1 84 ? -13.791 12.143 8.518 1.00 94.25 84 LEU A O 1
ATOM 699 N N . SER A 1 85 ? -14.659 11.411 6.579 1.00 93.00 85 SER A N 1
ATOM 700 C CA . SER A 1 85 ? -15.471 12.603 6.302 1.00 93.00 85 SER A CA 1
ATOM 701 C C . SER A 1 85 ? -16.946 12.425 6.658 1.00 93.00 85 SER A C 1
ATOM 703 O O . SER A 1 85 ? -17.679 13.410 6.693 1.00 93.00 85 SER A O 1
ATOM 705 N N . LYS A 1 86 ? -17.386 11.191 6.931 1.00 93.00 86 LYS A N 1
ATOM 706 C CA . LYS A 1 86 ? -18.750 10.920 7.378 1.00 93.00 86 LYS A CA 1
ATOM 707 C C . LYS A 1 86 ? -18.923 11.351 8.838 1.00 93.00 86 LYS A C 1
ATOM 709 O O . LYS A 1 86 ? -18.015 11.177 9.653 1.00 93.00 86 LYS A O 1
ATOM 714 N N . LYS A 1 87 ? -20.118 11.849 9.179 1.00 87.19 87 LYS A N 1
ATOM 715 C CA . LYS A 1 87 ? -20.458 12.314 10.538 1.00 87.19 87 LYS A CA 1
ATOM 716 C C . LYS A 1 87 ? -20.269 11.224 11.601 1.00 87.19 87 LYS A C 1
ATOM 718 O O . LYS A 1 87 ? -19.744 11.496 12.675 1.00 87.19 87 LYS A O 1
ATOM 723 N N . ASN A 1 88 ? -20.633 9.980 11.286 1.00 82.75 88 ASN A N 1
ATOM 724 C CA . ASN A 1 88 ? -20.489 8.835 12.193 1.00 82.75 88 ASN A CA 1
ATOM 725 C C . ASN A 1 88 ? -19.028 8.422 12.457 1.00 82.75 88 ASN A C 1
ATOM 727 O O . ASN A 1 88 ? -18.769 7.713 13.422 1.00 82.75 88 ASN A O 1
ATOM 731 N N . CYS A 1 89 ? -18.058 8.900 11.671 1.00 87.44 89 CYS A N 1
ATOM 732 C CA . CYS A 1 89 ? -16.629 8.651 11.892 1.00 87.44 89 CYS A CA 1
ATOM 733 C C . CYS A 1 89 ? -15.881 9.862 12.482 1.00 87.44 89 CYS A C 1
ATOM 735 O O . CYS A 1 89 ? -14.647 9.848 12.580 1.00 87.44 89 CYS A O 1
ATOM 737 N N . GLU A 1 90 ? -16.588 10.925 12.880 1.00 88.94 90 GLU A N 1
ATOM 738 C CA . GLU A 1 90 ? -15.960 12.109 13.477 1.00 88.94 90 GLU A CA 1
ATOM 739 C C . GLU A 1 90 ? -15.240 11.778 14.786 1.00 88.94 90 GLU A C 1
ATOM 741 O O . GLU A 1 90 ? -14.153 12.304 15.036 1.00 88.94 90 GLU A O 1
ATOM 746 N N . GLU A 1 91 ? -15.804 10.866 15.579 1.00 94.12 91 GLU A N 1
ATOM 747 C CA . GLU A 1 91 ? -15.213 10.378 16.826 1.00 94.12 91 GLU A CA 1
ATOM 748 C C . GLU A 1 91 ? -13.798 9.817 16.597 1.00 94.12 91 GLU A C 1
ATOM 750 O O . GLU A 1 91 ? -12.857 10.209 17.290 1.00 94.12 91 GLU A O 1
ATOM 755 N N . ILE A 1 92 ? -13.621 9.018 15.535 1.00 94.00 92 ILE A N 1
ATOM 756 C CA . ILE A 1 92 ? -12.329 8.446 15.121 1.00 94.00 92 ILE A CA 1
ATOM 757 C C . ILE A 1 92 ? -11.315 9.559 14.836 1.00 94.00 92 ILE A C 1
ATOM 759 O O . ILE A 1 92 ? -10.174 9.537 15.292 1.00 94.00 92 ILE A O 1
ATOM 763 N N . SER A 1 93 ? -11.718 10.578 14.072 1.00 91.88 93 SER A N 1
ATOM 764 C CA . SER A 1 93 ? -10.810 11.682 13.736 1.00 91.88 93 SER A CA 1
ATOM 765 C C . SER A 1 93 ? -10.451 12.538 14.956 1.00 91.88 93 SER A C 1
ATOM 767 O O . SER A 1 93 ? -9.345 13.086 15.012 1.00 91.88 93 SER A O 1
ATOM 769 N N . ARG A 1 94 ? -11.366 12.673 15.925 1.00 95.00 94 ARG A N 1
ATOM 770 C CA . ARG A 1 94 ? -11.129 13.412 17.174 1.00 95.00 94 ARG A CA 1
ATOM 771 C C . ARG A 1 94 ? -10.189 12.654 18.110 1.00 95.00 94 ARG A C 1
ATOM 773 O O . ARG A 1 94 ? -9.354 13.305 18.740 1.00 95.00 94 ARG A O 1
ATOM 780 N N . SER A 1 95 ? -10.255 11.320 18.129 1.00 96.38 95 SER A N 1
ATOM 781 C CA . SER A 1 95 ? -9.411 10.468 18.977 1.00 96.38 95 SER A CA 1
ATOM 782 C C . SER A 1 95 ? -7.940 10.411 18.546 1.00 96.38 95 SER A C 1
ATOM 784 O O . SER A 1 95 ? -7.097 9.928 19.301 1.00 96.38 95 SER A O 1
ATOM 786 N N . PHE A 1 96 ? -7.603 10.892 17.346 1.00 97.25 96 PHE A N 1
ATOM 787 C CA . PHE A 1 96 ? -6.221 10.958 16.871 1.00 97.25 96 PHE A CA 1
ATOM 788 C C . PHE A 1 96 ? -5.367 11.926 17.702 1.00 97.25 96 PHE A C 1
ATOM 790 O O . PHE A 1 96 ? -5.723 13.090 17.927 1.00 97.25 96 PHE A O 1
ATOM 797 N N . ASN A 1 97 ? -4.179 11.468 18.091 1.00 97.31 97 ASN A N 1
ATOM 798 C CA . ASN A 1 97 ? -3.151 12.285 18.723 1.00 97.31 97 ASN A CA 1
ATOM 799 C C . ASN A 1 97 ? -2.413 13.161 17.687 1.00 97.31 97 ASN A C 1
ATOM 801 O O . ASN A 1 97 ? -2.726 13.174 16.491 1.00 97.31 97 ASN A O 1
ATOM 805 N N . GLY A 1 98 ? -1.406 13.913 18.143 1.00 97.44 98 GLY A N 1
ATOM 806 C CA . GLY A 1 98 ? -0.611 14.797 17.286 1.00 97.44 98 GLY A CA 1
ATOM 807 C C . GLY A 1 98 ? 0.081 14.087 16.112 1.00 97.44 98 GLY A C 1
ATOM 808 O O . GLY A 1 98 ? 0.084 14.621 15.001 1.00 97.44 98 GLY A O 1
ATOM 809 N N . LYS A 1 99 ? 0.608 12.869 16.312 1.00 98.06 99 LYS A N 1
ATOM 810 C CA . LYS A 1 99 ? 1.296 12.088 15.266 1.00 98.06 99 LYS A CA 1
ATOM 811 C C . LYS A 1 99 ? 0.326 11.607 14.188 1.00 98.06 99 LYS A C 1
ATOM 813 O O . LYS A 1 99 ? 0.623 11.727 12.998 1.00 98.06 99 LYS A O 1
ATOM 818 N N . GLU A 1 100 ? -0.844 11.115 14.584 1.00 97.94 100 GLU A N 1
ATOM 819 C CA . GLU A 1 100 ? -1.867 10.635 13.647 1.00 97.94 100 GLU A CA 1
ATOM 820 C C . GLU A 1 100 ? -2.507 11.794 12.870 1.00 97.94 100 GLU A C 1
ATOM 822 O O . GLU A 1 100 ? -2.638 11.729 11.644 1.00 97.94 100 GLU A O 1
ATOM 827 N N . LYS A 1 101 ? -2.796 12.918 13.543 1.00 97.50 101 LYS A N 1
ATOM 828 C CA . LYS A 1 101 ? -3.256 14.158 12.891 1.00 97.50 101 LYS A CA 1
ATOM 829 C C . LYS A 1 101 ? -2.222 14.700 11.903 1.00 97.50 101 LYS A C 1
ATOM 831 O O . LYS A 1 101 ? -2.590 15.103 10.797 1.00 97.50 101 LYS A O 1
ATOM 836 N N . SER A 1 102 ? -0.941 14.699 12.277 1.00 98.19 102 SER A N 1
ATOM 837 C CA . SER A 1 102 ? 0.155 15.098 11.387 1.00 98.19 102 SER A CA 1
ATOM 838 C C . SER A 1 102 ? 0.243 14.176 10.169 1.00 98.19 102 SER A C 1
ATOM 840 O O . SER A 1 102 ? 0.237 14.657 9.037 1.00 98.19 102 SER A O 1
ATOM 842 N N . SER A 1 103 ? 0.192 12.857 10.369 1.00 98.25 103 SER A N 1
ATOM 843 C CA . SER A 1 103 ? 0.246 11.880 9.273 1.00 98.25 103 SER A CA 1
ATOM 844 C C . SER A 1 103 ? -0.938 12.004 8.314 1.00 98.25 103 SER A C 1
ATOM 846 O O . SER A 1 103 ? -0.735 12.034 7.102 1.00 98.25 103 SER A O 1
ATOM 848 N N . LYS A 1 104 ? -2.163 12.220 8.818 1.00 97.62 104 LYS A N 1
ATOM 849 C CA . LYS A 1 104 ? -3.336 12.532 7.978 1.00 97.62 104 LYS A CA 1
ATOM 850 C C . LYS A 1 104 ? -3.111 13.786 7.119 1.00 97.62 104 LYS A C 1
ATOM 852 O O . LYS A 1 104 ? -3.490 13.808 5.947 1.00 97.62 104 LYS A O 1
ATOM 857 N N . LYS A 1 105 ? -2.489 14.838 7.674 1.00 97.69 105 LYS A N 1
ATOM 858 C CA . LYS A 1 105 ? -2.137 16.058 6.921 1.00 97.69 105 LYS A CA 1
ATOM 859 C C . LYS A 1 105 ? -1.070 15.784 5.857 1.00 97.69 105 LYS A C 1
ATOM 861 O O . LYS A 1 105 ? -1.203 16.305 4.752 1.00 97.69 105 LYS A O 1
ATOM 866 N N . GLN A 1 106 ? -0.052 14.982 6.165 1.00 98.19 106 GLN A N 1
ATOM 867 C CA . GLN A 1 106 ? 1.005 14.638 5.209 1.00 98.19 106 GLN A CA 1
ATOM 868 C C . GLN A 1 106 ? 0.478 13.772 4.065 1.00 98.19 106 GLN A C 1
ATOM 870 O O . GLN A 1 106 ? 0.713 14.111 2.911 1.00 98.19 106 GLN A O 1
ATOM 875 N N . LEU A 1 107 ? -0.347 12.758 4.346 1.00 97.81 107 LEU A N 1
ATOM 876 C CA . LEU A 1 107 ? -1.027 11.977 3.304 1.00 97.81 107 LEU A CA 1
ATOM 877 C C . LEU A 1 107 ? -1.847 12.889 2.383 1.00 97.81 107 LEU A C 1
ATOM 879 O O . LEU A 1 107 ? -1.724 12.818 1.163 1.00 97.81 107 LEU A O 1
ATOM 883 N N . LYS A 1 108 ? -2.602 13.845 2.944 1.00 96.94 108 LYS A N 1
ATOM 884 C CA . LYS A 1 108 ? -3.333 14.837 2.138 1.00 96.94 108 LYS A CA 1
ATOM 885 C C . LYS A 1 108 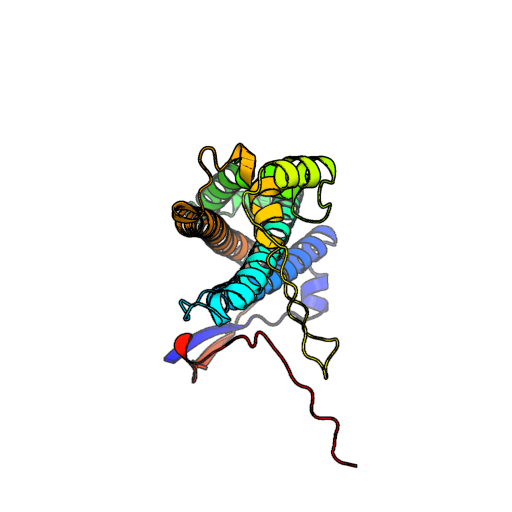? -2.418 15.653 1.216 1.00 96.94 108 LYS A C 1
ATOM 887 O O . LYS A 1 108 ? -2.878 16.037 0.145 1.00 96.94 108 LYS A O 1
ATOM 892 N N . LYS A 1 109 ? -1.180 15.958 1.619 1.00 96.75 109 LYS A N 1
ATOM 893 C CA . LYS A 1 109 ? -0.199 16.656 0.772 1.00 96.75 109 LYS A CA 1
ATOM 894 C C . LYS A 1 109 ? 0.364 15.729 -0.305 1.00 96.75 109 LYS A C 1
ATOM 896 O O . LYS A 1 109 ? 0.312 16.088 -1.474 1.00 96.75 109 LYS A O 1
ATOM 901 N N . ILE A 1 110 ? 0.813 14.534 0.077 1.00 95.56 110 ILE A N 1
ATOM 902 C CA . ILE A 1 110 ? 1.397 13.534 -0.829 1.00 95.56 110 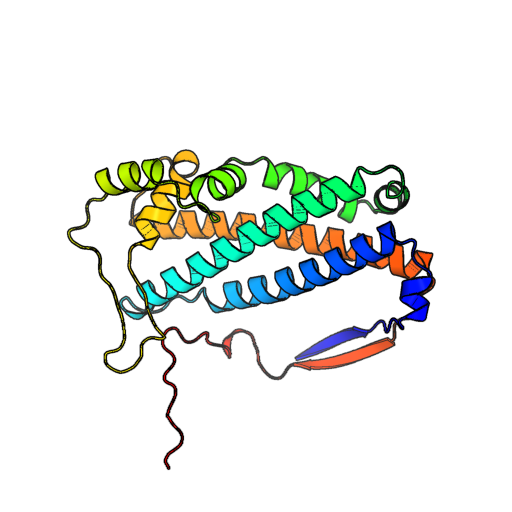ILE A CA 1
ATOM 903 C C . ILE A 1 110 ? 0.430 13.202 -1.971 1.00 95.56 110 ILE A C 1
ATOM 905 O O . ILE A 1 110 ? 0.782 13.328 -3.139 1.00 95.56 110 ILE A O 1
ATOM 909 N N . PHE A 1 111 ? -0.831 12.894 -1.663 1.00 95.06 111 PHE A N 1
ATOM 910 C CA . PHE A 1 111 ? -1.833 12.541 -2.679 1.00 95.06 111 PHE A CA 1
ATOM 911 C C . PHE A 1 111 ? -2.392 13.734 -3.465 1.00 95.06 111 PHE A C 1
ATOM 913 O O . PHE A 1 111 ? -3.280 13.562 -4.299 1.00 95.06 111 PHE A O 1
ATOM 920 N N . LYS A 1 112 ? -1.912 14.952 -3.195 1.00 93.00 112 LYS A N 1
ATOM 921 C CA . LYS A 1 112 ? -2.163 16.129 -4.037 1.00 93.00 112 LYS A CA 1
ATOM 922 C C . LYS A 1 112 ? -1.039 16.398 -5.038 1.00 93.00 112 LYS A C 1
ATOM 924 O O . LYS A 1 112 ? -1.234 17.260 -5.890 1.00 93.00 112 LYS A O 1
ATOM 929 N N . THR A 1 113 ? 0.101 15.718 -4.920 1.00 90.19 113 THR A N 1
ATOM 930 C CA . THR A 1 113 ? 1.231 15.882 -5.841 1.00 90.19 113 THR A CA 1
ATOM 931 C C . THR A 1 113 ? 0.883 15.385 -7.243 1.00 90.19 113 THR A C 1
ATOM 933 O O . THR A 1 113 ? 0.028 14.511 -7.410 1.00 90.19 113 THR A O 1
ATOM 936 N N . GLU A 1 114 ? 1.584 15.914 -8.246 1.00 87.00 114 GLU A N 1
ATOM 937 C CA . GLU A 1 114 ? 1.435 15.466 -9.636 1.00 87.00 114 GLU A CA 1
ATOM 938 C C . GLU A 1 114 ? 1.877 14.013 -9.828 1.00 87.00 114 GLU A C 1
ATOM 940 O O . GLU A 1 114 ? 1.303 13.314 -10.653 1.00 87.00 114 GLU A O 1
ATOM 945 N N . LEU A 1 115 ? 2.792 13.503 -8.994 1.00 88.75 115 LEU A N 1
ATOM 946 C CA . LEU A 1 115 ? 3.230 12.106 -9.035 1.00 88.75 115 LEU A CA 1
ATOM 947 C C . LEU A 1 115 ? 2.050 11.122 -8.927 1.00 88.75 115 LEU A C 1
ATOM 949 O O . LEU A 1 115 ? 1.842 10.291 -9.808 1.00 88.75 115 LEU A O 1
ATOM 953 N N . PHE A 1 116 ? 1.254 11.224 -7.859 1.00 89.19 116 PHE A N 1
ATOM 954 C CA . PHE A 1 116 ? 0.124 10.313 -7.641 1.00 89.19 116 PHE A CA 1
ATOM 955 C C . PHE A 1 116 ? -1.054 10.591 -8.581 1.00 89.19 116 PHE A C 1
ATOM 957 O O . PHE A 1 116 ? -1.788 9.662 -8.921 1.00 89.19 116 PHE A O 1
ATOM 964 N N . LYS A 1 117 ? -1.244 11.845 -9.015 1.00 86.81 117 LYS A N 1
ATOM 965 C CA . LYS A 1 117 ? -2.272 12.191 -10.008 1.00 86.81 117 LYS A CA 1
ATOM 966 C C . LYS A 1 117 ? -1.946 11.607 -11.381 1.00 86.81 117 LYS A C 1
ATOM 968 O O . LYS A 1 117 ? -2.793 10.934 -11.958 1.00 86.81 117 LYS A O 1
ATOM 973 N N . SER A 1 118 ? -0.728 11.835 -11.869 1.00 85.12 118 SER A N 1
ATOM 974 C CA . SER A 1 118 ? -0.266 11.348 -13.168 1.00 85.12 118 SER A CA 1
ATOM 975 C C . SER A 1 118 ? -0.239 9.823 -13.192 1.00 85.12 118 SER A C 1
ATOM 977 O O . SER A 1 118 ? -0.806 9.220 -14.100 1.00 85.12 118 SER A O 1
ATOM 979 N N . PHE A 1 119 ? 0.279 9.188 -12.130 1.00 87.38 119 PHE A N 1
ATOM 980 C CA . PHE A 1 119 ? 0.196 7.736 -11.971 1.00 87.38 119 PHE A CA 1
ATOM 981 C C . PHE A 1 119 ? -1.234 7.223 -12.110 1.00 87.38 119 PHE A C 1
ATOM 983 O O . PHE A 1 119 ? -1.488 6.350 -12.933 1.00 87.38 119 PHE A O 1
ATOM 990 N N . ARG A 1 120 ? -2.190 7.787 -11.367 1.00 83.56 120 ARG A N 1
ATOM 991 C CA . ARG A 1 120 ? -3.584 7.345 -11.446 1.00 83.56 120 ARG A CA 1
ATOM 992 C C . ARG A 1 120 ? -4.167 7.493 -12.850 1.00 83.56 120 ARG A C 1
ATOM 994 O O . ARG A 1 120 ? -4.837 6.581 -13.321 1.00 83.56 120 ARG A O 1
ATOM 1001 N N . ASN A 1 121 ? -3.973 8.656 -13.459 1.00 83.00 121 ASN A N 1
ATOM 1002 C CA . ASN A 1 121 ? -4.672 9.012 -14.686 1.00 83.00 121 ASN A CA 1
ATOM 1003 C C . ASN A 1 121 ? -4.069 8.327 -15.916 1.00 83.00 121 ASN A C 1
ATOM 1005 O O . ASN A 1 121 ? -4.813 7.989 -16.825 1.00 83.00 121 ASN A O 1
ATOM 1009 N N . LYS A 1 122 ? -2.749 8.105 -15.928 1.00 81.75 122 LYS A N 1
ATOM 1010 C CA . LYS A 1 122 ? -2.020 7.650 -17.122 1.00 81.75 122 LYS A CA 1
ATOM 1011 C C . LYS A 1 122 ? -1.459 6.234 -17.001 1.00 81.75 122 LYS A C 1
ATOM 1013 O O . LYS A 1 122 ? -1.366 5.524 -17.995 1.00 81.75 122 LYS A O 1
ATOM 1018 N N . GLY A 1 123 ? -1.084 5.819 -15.789 1.00 71.56 123 GLY A N 1
ATOM 1019 C CA . GLY A 1 123 ? -0.243 4.637 -15.575 1.00 71.56 123 GLY A CA 1
ATOM 1020 C C . GLY A 1 123 ? -0.852 3.474 -14.824 1.00 71.56 123 GLY A C 1
ATOM 1021 O O . GLY A 1 123 ? -0.494 2.333 -15.081 1.00 71.56 123 GLY A O 1
ATOM 1022 N N . GLY A 1 124 ? -1.725 3.756 -13.859 1.00 69.81 124 GLY A N 1
ATOM 1023 C CA . GLY A 1 124 ? -1.999 2.799 -12.795 1.00 69.81 124 GLY A CA 1
ATOM 1024 C C . GLY A 1 124 ? -2.694 1.537 -13.272 1.00 69.81 124 GLY A C 1
ATOM 1025 O O . GLY A 1 124 ? -2.313 0.457 -12.840 1.00 69.81 124 GLY A O 1
ATOM 1026 N N . PHE A 1 125 ? -3.687 1.682 -14.155 1.00 70.69 125 PHE A N 1
ATOM 1027 C CA . PHE A 1 125 ? -4.486 0.558 -14.668 1.00 70.69 125 PHE A CA 1
ATOM 1028 C C . PHE A 1 125 ? -5.076 0.789 -16.068 1.00 70.69 125 PHE A C 1
ATOM 1030 O O . PHE A 1 125 ? -5.719 -0.106 -16.607 1.00 70.69 125 PHE A O 1
ATOM 1037 N N . HIS A 1 126 ? -4.909 1.985 -16.642 1.00 73.31 126 HIS A N 1
ATOM 1038 C CA . HIS A 1 126 ? -5.587 2.382 -17.880 1.00 73.31 126 HIS A CA 1
ATOM 1039 C C . HIS A 1 126 ? -4.663 2.485 -19.094 1.00 73.31 126 HIS A C 1
ATOM 1041 O O . HIS A 1 126 ? -5.188 2.533 -20.197 1.00 73.31 126 HIS A O 1
ATOM 1047 N N . TYR A 1 127 ? -3.335 2.493 -18.890 1.00 79.31 127 TYR A N 1
ATOM 1048 C CA . TYR A 1 127 ? -2.319 2.562 -19.948 1.00 79.31 127 TYR A CA 1
ATOM 1049 C C . TYR A 1 127 ? -2.701 3.543 -21.064 1.00 79.31 127 TYR A C 1
ATOM 1051 O O . TYR A 1 127 ? -3.049 3.131 -22.167 1.00 79.31 127 TYR A O 1
ATOM 1059 N N . ASP A 1 128 ? -2.674 4.838 -20.744 1.00 85.62 128 ASP A N 1
ATOM 1060 C CA . ASP A 1 128 ? -3.091 5.908 -21.655 1.00 85.62 128 ASP A CA 1
ATOM 1061 C C . ASP A 1 128 ? -2.366 5.785 -23.008 1.00 85.62 128 ASP A C 1
ATOM 1063 O O . ASP A 1 128 ? -1.148 5.960 -23.101 1.00 85.62 128 ASP A O 1
ATOM 1067 N N . THR A 1 129 ? -3.126 5.443 -24.051 1.00 87.00 129 THR A N 1
ATOM 1068 C CA . THR A 1 129 ? -2.600 5.115 -25.380 1.00 87.00 129 THR A CA 1
ATOM 1069 C C . THR A 1 129 ? -1.942 6.311 -26.047 1.00 87.00 129 THR A C 1
ATOM 1071 O O . THR A 1 129 ? -0.918 6.147 -26.707 1.00 87.00 129 THR A O 1
ATOM 1074 N N . ASP A 1 130 ? -2.477 7.514 -25.836 1.00 88.31 130 ASP A N 1
ATOM 1075 C CA . ASP A 1 130 ? -1.921 8.742 -26.404 1.00 88.31 130 ASP A CA 1
ATOM 1076 C C . ASP A 1 130 ? -0.603 9.080 -25.714 1.00 88.31 130 ASP A C 1
ATOM 1078 O O . ASP A 1 130 ? 0.395 9.421 -26.350 1.00 88.31 130 ASP A O 1
ATOM 1082 N N . CYS A 1 131 ? -0.572 8.924 -24.394 1.00 84.69 131 CYS A N 1
ATOM 1083 C CA . CYS A 1 131 ? 0.627 9.094 -23.596 1.00 84.69 131 CYS A CA 1
ATOM 1084 C C . CYS A 1 131 ? 1.722 8.075 -23.957 1.00 84.69 131 CYS A C 1
ATOM 1086 O O . CYS A 1 131 ? 2.899 8.442 -24.051 1.00 84.69 131 CYS A O 1
ATOM 1088 N N . ILE A 1 132 ? 1.346 6.819 -24.214 1.00 86.19 132 ILE A N 1
ATOM 1089 C CA . ILE A 1 132 ? 2.246 5.773 -24.713 1.00 86.19 132 ILE A CA 1
ATOM 1090 C C . ILE A 1 132 ? 2.766 6.140 -26.102 1.00 86.19 132 ILE A C 1
ATOM 1092 O O . ILE A 1 132 ? 3.976 6.123 -26.294 1.00 86.19 132 ILE A O 1
ATOM 1096 N N . ALA A 1 133 ? 1.902 6.535 -27.040 1.00 86.75 133 ALA A N 1
ATOM 1097 C CA . ALA A 1 133 ? 2.299 6.911 -28.399 1.00 86.75 133 ALA A CA 1
ATOM 1098 C C . ALA A 1 133 ? 3.251 8.120 -28.415 1.00 86.75 133 ALA A C 1
ATOM 1100 O O . ALA A 1 133 ? 4.258 8.126 -29.124 1.00 86.75 133 ALA A O 1
ATOM 1101 N N . GLN A 1 134 ? 2.987 9.128 -27.582 1.00 86.00 134 GLN A N 1
ATOM 1102 C CA . GLN A 1 134 ? 3.880 10.277 -27.424 1.00 86.00 134 GLN A CA 1
ATOM 1103 C C . GLN A 1 134 ? 5.223 9.884 -26.809 1.00 86.00 134 GLN A C 1
ATOM 1105 O O . GLN A 1 134 ? 6.261 10.385 -27.234 1.00 86.00 134 GLN A O 1
ATOM 1110 N N . SER A 1 135 ? 5.205 9.006 -25.803 1.00 83.81 135 SER A N 1
ATOM 1111 C CA . SER A 1 135 ? 6.433 8.512 -25.175 1.00 83.81 135 SER A CA 1
ATOM 1112 C C . SER A 1 135 ? 7.229 7.656 -26.151 1.00 83.81 135 SER A C 1
ATOM 1114 O O . SER A 1 135 ? 8.445 7.789 -26.193 1.00 83.81 135 SER A O 1
ATOM 1116 N N . TRP A 1 136 ? 6.542 6.857 -26.973 1.00 83.62 136 TRP A N 1
ATOM 1117 C CA . TRP A 1 136 ? 7.110 6.039 -28.040 1.00 83.62 136 TRP A CA 1
ATOM 1118 C C . TRP A 1 136 ? 7.917 6.869 -29.039 1.00 83.62 136 TRP A C 1
ATOM 1120 O O . TRP A 1 136 ? 9.077 6.569 -29.302 1.00 83.62 136 TRP A O 1
ATOM 1130 N N . ALA A 1 137 ? 7.338 7.971 -29.521 1.00 82.94 137 ALA A N 1
ATOM 1131 C CA . ALA A 1 137 ? 7.978 8.869 -30.483 1.00 82.94 137 ALA A CA 1
ATOM 1132 C C . ALA A 1 137 ? 9.263 9.555 -29.965 1.00 82.94 137 ALA A C 1
ATOM 1134 O O . ALA A 1 137 ? 9.977 10.177 -30.745 1.00 82.94 137 ALA A O 1
ATOM 1135 N N . GLN A 1 138 ? 9.548 9.480 -28.661 1.00 75.75 138 GLN A N 1
ATOM 1136 C CA . GLN A 1 138 ? 10.657 10.173 -27.987 1.00 75.75 138 GLN A CA 1
ATOM 1137 C C . GLN A 1 138 ? 11.746 9.223 -27.478 1.00 75.75 138 GLN A C 1
ATOM 1139 O O . GLN A 1 138 ? 12.549 9.594 -26.614 1.00 75.75 138 GLN A O 1
ATOM 1144 N N . LEU A 1 139 ? 11.728 7.963 -27.897 1.00 73.81 139 LEU A N 1
ATOM 1145 C CA . LEU A 1 139 ? 12.706 6.976 -27.450 1.00 73.81 139 LEU A CA 1
ATOM 1146 C C . LEU A 1 139 ? 13.827 6.899 -28.469 1.00 73.81 139 LEU A C 1
ATOM 1148 O O . LEU A 1 139 ? 13.584 6.791 -29.664 1.00 73.81 139 LEU A O 1
ATOM 1152 N N . GLU A 1 140 ? 15.053 6.937 -27.966 1.00 70.12 140 GLU A N 1
ATOM 1153 C CA . GLU A 1 140 ? 16.265 6.855 -28.781 1.00 70.12 140 GLU A CA 1
ATOM 1154 C C . GLU A 1 140 ? 16.791 5.414 -28.894 1.00 70.12 140 GLU A C 1
ATOM 1156 O O . GLU A 1 140 ? 17.897 5.192 -29.378 1.00 70.12 140 GLU A O 1
ATOM 1161 N N . PHE A 1 141 ? 16.028 4.411 -28.445 1.00 66.12 141 PHE A N 1
ATOM 1162 C CA . PHE A 1 141 ? 16.479 3.021 -28.477 1.00 66.12 141 PHE A CA 1
ATOM 1163 C C . PHE A 1 141 ? 16.152 2.302 -29.786 1.00 66.12 141 PHE A C 1
ATOM 1165 O O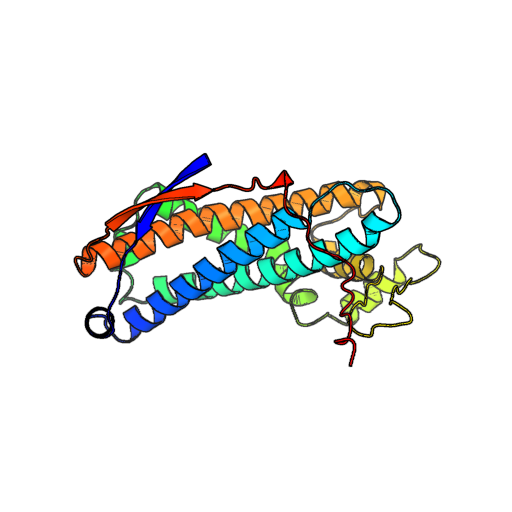 . PHE A 1 141 ? 15.084 2.464 -30.370 1.00 66.12 141 PHE A O 1
ATOM 1172 N N . GLY A 1 142 ? 17.080 1.438 -30.208 1.00 64.62 142 GLY A N 1
ATOM 1173 C CA . GLY A 1 142 ? 16.983 0.684 -31.457 1.00 64.62 142 GLY A CA 1
ATOM 1174 C C . GLY A 1 142 ? 16.062 -0.543 -31.422 1.00 64.62 142 GLY A C 1
ATOM 1175 O O . GLY A 1 142 ? 15.770 -1.082 -32.485 1.00 64.62 142 GLY A O 1
ATOM 1176 N N . SER A 1 143 ? 15.613 -1.021 -30.249 1.00 73.19 143 SER A N 1
ATOM 1177 C CA . SER A 1 143 ? 14.711 -2.186 -30.159 1.00 73.19 143 SER A CA 1
ATOM 1178 C C . SER A 1 143 ? 13.975 -2.327 -28.813 1.00 73.19 143 SER A C 1
ATOM 1180 O O . SER A 1 143 ? 14.479 -1.925 -27.761 1.00 73.19 143 SER A O 1
ATOM 1182 N N . ILE A 1 144 ? 12.780 -2.938 -28.854 1.00 78.69 144 ILE A N 1
ATOM 1183 C CA . ILE A 1 144 ? 12.133 -3.549 -27.682 1.00 78.69 144 ILE A CA 1
ATOM 1184 C C . ILE A 1 144 ? 12.668 -4.974 -27.555 1.00 78.69 144 ILE A C 1
ATOM 1186 O O . ILE A 1 144 ? 12.610 -5.755 -28.504 1.00 78.69 144 ILE A O 1
ATOM 1190 N N . GLU A 1 145 ? 13.131 -5.324 -26.366 1.00 78.88 145 GLU A N 1
ATOM 1191 C CA . GLU A 1 145 ? 13.546 -6.673 -26.019 1.00 78.88 145 GLU A CA 1
ATOM 1192 C C . GLU A 1 145 ? 12.470 -7.340 -25.173 1.00 78.88 145 GLU A C 1
ATOM 1194 O O . GLU A 1 145 ? 11.936 -6.751 -24.228 1.00 78.88 145 GLU A O 1
ATOM 1199 N N . ILE A 1 146 ? 12.179 -8.593 -25.507 1.00 81.50 146 ILE A N 1
ATOM 1200 C CA . ILE A 1 146 ? 11.237 -9.432 -24.782 1.00 81.50 146 ILE A CA 1
ATOM 1201 C C . ILE A 1 146 ? 11.978 -10.701 -24.371 1.00 81.50 146 ILE A C 1
ATOM 1203 O O . ILE A 1 146 ? 12.515 -11.423 -25.209 1.00 81.50 146 ILE A O 1
ATOM 1207 N N . PHE A 1 147 ? 11.987 -10.973 -23.074 1.00 78.94 147 PHE A N 1
ATOM 1208 C CA . PHE A 1 147 ? 12.601 -12.141 -22.468 1.00 78.94 147 PHE A CA 1
ATOM 1209 C C . PHE A 1 147 ? 11.505 -13.092 -22.002 1.00 78.94 147 PHE A C 1
ATOM 1211 O O . PHE A 1 147 ? 10.698 -12.754 -21.133 1.00 78.94 147 PHE A O 1
ATOM 1218 N N . PHE A 1 148 ? 11.501 -14.294 -22.568 1.00 82.50 148 PHE A N 1
ATOM 1219 C CA . PHE A 1 148 ? 10.660 -15.396 -22.123 1.00 82.50 148 PHE A CA 1
ATOM 1220 C C . PHE A 1 148 ? 11.431 -16.720 -22.248 1.00 82.50 148 PHE A C 1
ATOM 1222 O O . PHE A 1 148 ? 12.204 -16.903 -23.196 1.00 82.50 148 PHE A O 1
ATOM 1229 N N . PRO A 1 149 ? 11.290 -17.644 -21.285 1.00 79.00 149 PRO A N 1
ATOM 1230 C CA . PRO A 1 149 ? 11.952 -18.933 -21.341 1.00 79.00 149 PRO A CA 1
ATOM 1231 C C . PRO A 1 149 ? 11.351 -19.796 -22.450 1.00 79.00 149 PRO A C 1
ATOM 1233 O O . PRO A 1 149 ? 10.138 -19.859 -22.620 1.00 79.00 149 PRO A O 1
ATOM 1236 N N . LYS A 1 150 ? 12.206 -20.540 -23.160 1.00 79.56 150 LYS A N 1
ATOM 1237 C CA . LYS A 1 150 ? 11.773 -21.471 -24.219 1.00 79.56 150 LYS A CA 1
ATOM 1238 C C . LYS A 1 150 ? 10.831 -22.571 -23.714 1.00 79.56 150 LYS A C 1
ATOM 1240 O O . LYS A 1 150 ? 10.062 -23.111 -24.495 1.00 79.56 150 LYS A O 1
ATOM 1245 N N . SER A 1 151 ? 10.926 -22.917 -22.432 1.00 78.56 151 SER A N 1
ATOM 1246 C CA . SER A 1 151 ? 10.237 -24.048 -21.806 1.00 78.56 151 SER A CA 1
ATOM 1247 C C . SER A 1 151 ? 9.136 -23.647 -20.818 1.00 78.56 151 SER A C 1
ATOM 1249 O O . SER A 1 151 ? 8.599 -24.511 -20.136 1.00 78.56 151 SER A O 1
ATOM 1251 N N . SER A 1 152 ? 8.811 -22.356 -20.677 1.00 71.56 152 SER A N 1
ATOM 1252 C CA . SER A 1 152 ? 7.795 -21.911 -19.716 1.00 71.56 152 SER A CA 1
ATOM 1253 C C . SER A 1 152 ? 7.092 -20.638 -20.185 1.00 71.56 152 SER A C 1
ATOM 1255 O O . SER A 1 152 ? 7.732 -19.647 -20.523 1.00 71.56 152 SER A O 1
ATOM 1257 N N . SER A 1 153 ? 5.758 -20.650 -20.153 1.00 66.31 153 SER A N 1
ATOM 1258 C CA . SER A 1 153 ? 4.906 -19.497 -20.475 1.00 66.31 153 SER A CA 1
ATOM 1259 C C . SER A 1 153 ? 4.754 -18.502 -19.318 1.00 66.31 153 SER A C 1
ATOM 1261 O O . SER A 1 153 ? 4.091 -17.481 -19.470 1.00 66.31 153 SER A O 1
ATOM 1263 N N . TRP A 1 154 ? 5.327 -18.796 -18.148 1.00 64.50 154 TRP A N 1
ATOM 1264 C CA . TRP A 1 154 ? 5.042 -18.072 -16.902 1.00 64.50 154 TRP A CA 1
ATOM 1265 C C . TRP A 1 154 ? 5.929 -16.854 -16.665 1.00 64.50 154 TRP A C 1
ATOM 1267 O O . TRP A 1 154 ? 5.670 -16.079 -15.749 1.00 64.50 154 TRP A O 1
ATOM 1277 N N . ASN A 1 155 ? 6.976 -16.678 -17.470 1.00 69.06 155 ASN A N 1
ATOM 1278 C CA . ASN A 1 155 ? 7.937 -15.604 -17.272 1.00 69.06 155 ASN A CA 1
ATOM 1279 C C . ASN A 1 155 ? 7.998 -14.746 -18.536 1.00 69.06 155 ASN A C 1
ATOM 1281 O O . ASN A 1 155 ? 8.531 -15.175 -19.556 1.00 69.06 155 ASN A O 1
ATOM 1285 N N . PHE A 1 156 ? 7.440 -13.540 -18.458 1.00 73.25 156 PHE A N 1
ATOM 1286 C CA . PHE A 1 156 ? 7.459 -12.567 -19.541 1.00 73.25 156 PHE A CA 1
ATOM 1287 C C . PHE A 1 156 ? 7.976 -11.242 -19.002 1.00 73.25 156 PHE A C 1
ATOM 1289 O O . PHE A 1 156 ? 7.387 -10.651 -18.096 1.00 73.25 156 PHE A O 1
ATOM 1296 N N . ILE A 1 157 ? 9.097 -10.789 -19.547 1.00 72.62 157 ILE A N 1
ATOM 1297 C CA . ILE A 1 157 ? 9.758 -9.553 -19.142 1.00 72.62 157 ILE A CA 1
ATOM 1298 C C . ILE A 1 157 ? 10.068 -8.771 -20.406 1.00 72.62 157 ILE A C 1
ATOM 1300 O O . ILE A 1 157 ? 10.504 -9.343 -21.400 1.00 72.62 157 ILE A O 1
ATOM 1304 N N . SER A 1 158 ? 9.855 -7.461 -20.381 1.00 77.38 158 SER A N 1
ATOM 1305 C CA . SER A 1 158 ? 10.216 -6.599 -21.503 1.00 77.38 158 SER A CA 1
ATOM 1306 C C . SER A 1 158 ? 10.843 -5.310 -21.002 1.00 77.38 158 SER A C 1
ATOM 1308 O O . SER A 1 158 ? 10.554 -4.869 -19.893 1.00 77.38 158 SER A O 1
ATOM 1310 N N . ASN A 1 159 ? 11.660 -4.670 -21.833 1.00 72.75 159 ASN A N 1
ATOM 1311 C CA . ASN A 1 159 ? 12.170 -3.323 -21.555 1.00 72.75 159 ASN A CA 1
ATOM 1312 C C . ASN A 1 159 ? 11.130 -2.210 -21.838 1.00 72.75 159 ASN A C 1
ATOM 1314 O O . ASN A 1 159 ? 11.480 -1.031 -21.858 1.00 72.75 159 ASN A O 1
ATOM 1318 N N . TYR A 1 160 ? 9.847 -2.560 -22.013 1.00 77.56 160 TYR A N 1
ATOM 1319 C CA . TYR A 1 160 ? 8.736 -1.622 -22.234 1.00 77.56 160 TYR A CA 1
ATOM 1320 C C . TYR A 1 160 ? 8.519 -0.643 -21.066 1.00 77.56 160 TYR A C 1
ATOM 1322 O O . TYR A 1 160 ? 7.940 0.431 -21.227 1.00 77.56 160 TYR A O 1
ATOM 1330 N N . ASP A 1 161 ? 9.026 -0.980 -19.885 1.00 77.50 161 ASP A N 1
ATOM 1331 C CA . ASP A 1 161 ? 8.938 -0.167 -18.676 1.00 77.50 161 ASP A CA 1
ATOM 1332 C C . ASP A 1 161 ? 9.419 1.274 -18.855 1.00 77.50 161 ASP A C 1
ATOM 1334 O O . ASP A 1 161 ? 8.888 2.181 -18.217 1.00 77.50 161 ASP A O 1
ATOM 1338 N N . GLU A 1 162 ? 10.382 1.523 -19.744 1.00 77.06 162 GLU A N 1
ATOM 1339 C CA . GLU A 1 162 ? 10.856 2.882 -20.016 1.00 77.06 162 GLU A CA 1
ATOM 1340 C C . GLU A 1 162 ? 9.787 3.760 -20.668 1.00 77.06 162 GLU A C 1
ATOM 1342 O O . GLU A 1 162 ? 9.648 4.930 -20.305 1.00 77.06 162 GLU A O 1
ATOM 1347 N N . ILE A 1 163 ? 8.989 3.186 -21.575 1.00 81.00 163 ILE A N 1
ATOM 1348 C CA . ILE A 1 163 ? 7.842 3.858 -22.198 1.00 81.00 163 ILE A CA 1
ATOM 1349 C C . ILE A 1 163 ? 6.826 4.218 -21.125 1.00 81.00 163 ILE A C 1
ATOM 1351 O O . ILE A 1 163 ? 6.365 5.358 -21.067 1.00 81.00 163 ILE A O 1
ATOM 1355 N N . LEU A 1 164 ? 6.515 3.265 -20.243 1.00 81.88 164 LEU A N 1
ATOM 1356 C CA . LEU A 1 164 ? 5.573 3.487 -19.152 1.00 81.88 164 LEU A CA 1
ATOM 1357 C C . LEU A 1 164 ? 6.077 4.552 -18.190 1.00 81.88 164 LEU A C 1
ATOM 1359 O O . LEU A 1 164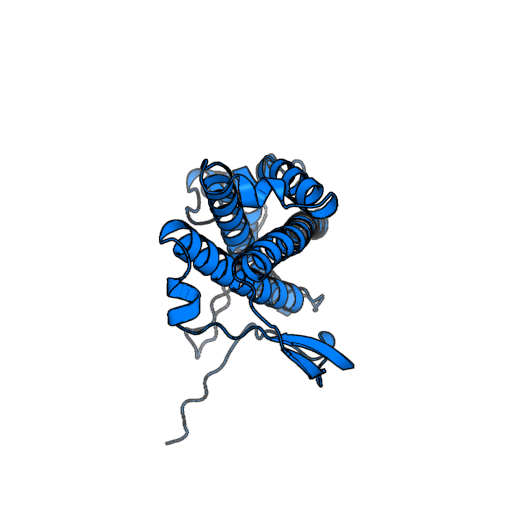 ? 5.335 5.465 -17.854 1.00 81.88 164 LEU A O 1
ATOM 1363 N N . ILE A 1 165 ? 7.335 4.493 -17.770 1.00 80.50 165 ILE A N 1
ATOM 1364 C CA . ILE A 1 165 ? 7.918 5.484 -16.862 1.00 80.50 165 ILE A CA 1
ATOM 1365 C C . ILE A 1 165 ? 7.890 6.865 -17.503 1.00 80.50 165 ILE A C 1
ATOM 1367 O O . ILE A 1 165 ? 7.447 7.809 -16.846 1.00 80.50 165 ILE A O 1
ATOM 1371 N N . LYS A 1 166 ? 8.324 7.003 -18.764 1.00 78.62 166 LYS A N 1
ATOM 1372 C CA . LYS A 1 166 ? 8.253 8.288 -19.465 1.00 78.62 166 LYS A CA 1
ATOM 1373 C C . LYS A 1 166 ? 6.817 8.777 -19.542 1.00 78.62 166 LYS A C 1
ATOM 1375 O O . LYS A 1 166 ? 6.574 9.906 -19.146 1.00 78.62 166 LYS A O 1
ATOM 1380 N N . CYS A 1 167 ? 5.869 7.939 -19.950 1.00 82.81 167 CYS A N 1
ATOM 1381 C CA . CYS A 1 167 ? 4.460 8.316 -20.033 1.00 82.81 167 CYS A CA 1
ATOM 1382 C C . CYS A 1 167 ? 3.918 8.791 -18.674 1.00 82.81 167 CYS A C 1
ATOM 1384 O O . CYS A 1 167 ? 3.373 9.889 -18.531 1.00 82.81 167 CYS A O 1
ATOM 1386 N N . ILE A 1 168 ? 4.122 7.980 -17.642 1.00 82.19 168 ILE A N 1
ATOM 1387 C CA . ILE A 1 168 ? 3.541 8.177 -16.319 1.00 82.19 168 ILE A CA 1
ATOM 1388 C C . ILE A 1 168 ? 4.175 9.360 -15.604 1.00 82.19 168 ILE A C 1
ATOM 1390 O O . ILE A 1 168 ? 3.487 10.132 -14.936 1.00 82.19 168 ILE A O 1
ATOM 1394 N N . PHE A 1 169 ? 5.488 9.503 -15.714 1.00 77.94 169 PHE A N 1
ATOM 1395 C CA . PHE A 1 169 ? 6.240 10.464 -14.927 1.00 77.94 169 PHE A CA 1
ATOM 1396 C C . PHE A 1 169 ? 6.716 11.661 -15.745 1.00 77.94 169 PHE A C 1
ATOM 1398 O O . PHE A 1 169 ? 7.407 12.496 -15.180 1.00 77.94 169 PHE A O 1
ATOM 1405 N N . ARG A 1 170 ? 6.307 11.825 -17.012 1.00 76.31 170 ARG A N 1
ATOM 1406 C CA . ARG A 1 170 ? 6.720 12.946 -17.883 1.00 76.31 170 ARG A CA 1
ATOM 1407 C C . ARG A 1 170 ? 6.582 14.320 -17.238 1.00 76.31 170 ARG A C 1
ATOM 1409 O O . ARG A 1 170 ? 7.462 15.161 -17.336 1.00 76.31 170 ARG A O 1
ATOM 1416 N N . GLU A 1 171 ? 5.462 14.553 -16.562 1.00 72.19 171 GLU A N 1
ATOM 1417 C CA . GLU A 1 171 ? 5.170 15.841 -15.916 1.00 72.19 171 GLU A CA 1
ATOM 1418 C C . GLU A 1 171 ? 5.964 16.039 -14.618 1.00 72.19 171 GLU A C 1
ATOM 1420 O O . GLU A 1 171 ? 6.168 17.165 -14.164 1.00 72.19 171 GLU A O 1
ATOM 1425 N N . TYR A 1 172 ? 6.427 14.939 -14.027 1.00 72.56 172 TYR A N 1
ATOM 1426 C CA . TYR A 1 172 ? 7.260 14.923 -12.831 1.00 72.56 172 TYR A CA 1
ATOM 1427 C C . TYR A 1 172 ? 8.762 14.944 -13.170 1.00 72.56 172 TYR A C 1
ATOM 1429 O O . TYR A 1 172 ? 9.572 15.439 -12.388 1.00 72.56 172 TYR A O 1
ATOM 1437 N N . ILE A 1 173 ? 9.132 14.442 -14.350 1.00 71.31 173 ILE A N 1
ATOM 1438 C CA . ILE A 1 173 ? 10.495 14.264 -14.842 1.00 71.31 173 ILE A CA 1
ATOM 1439 C C . ILE A 1 173 ? 10.696 15.176 -16.055 1.00 71.31 173 ILE A C 1
ATOM 1441 O O . ILE A 1 173 ? 10.448 14.783 -17.191 1.00 71.31 173 ILE A O 1
ATOM 1445 N N . LYS A 1 174 ? 11.151 16.409 -15.806 1.00 66.62 174 LYS A N 1
ATOM 1446 C CA . LYS A 1 174 ? 11.375 17.397 -16.874 1.00 66.62 174 LYS A CA 1
ATOM 1447 C C . LYS A 1 174 ? 12.587 17.082 -17.767 1.00 66.62 174 LYS A C 1
ATOM 1449 O O . LYS A 1 174 ? 12.540 17.420 -18.939 1.00 66.62 174 LYS A O 1
ATOM 1454 N N . ASP A 1 175 ? 13.587 16.364 -17.241 1.00 67.81 175 ASP A N 1
ATOM 1455 C CA . ASP A 1 175 ? 14.864 16.069 -17.917 1.00 67.81 175 ASP A CA 1
ATOM 1456 C C . ASP A 1 175 ? 15.197 14.563 -17.880 1.00 67.81 175 ASP A C 1
ATOM 1458 O O . ASP A 1 175 ? 16.197 14.136 -17.292 1.00 67.81 175 ASP A O 1
ATOM 1462 N N . TYR A 1 176 ? 14.327 13.723 -18.454 1.00 65.88 176 TYR A N 1
ATOM 1463 C CA . TYR A 1 176 ? 14.587 12.280 -18.502 1.00 65.88 176 TYR A CA 1
ATOM 1464 C C . TYR A 1 176 ? 15.849 11.988 -19.323 1.00 65.88 176 TYR A C 1
ATOM 1466 O O . TYR A 1 176 ? 15.894 12.249 -20.521 1.00 65.88 176 TYR A O 1
ATOM 1474 N N . SER A 1 177 ? 16.830 11.358 -18.688 1.00 68.88 177 SER A N 1
ATOM 1475 C CA . SER A 1 177 ? 17.941 10.670 -19.343 1.00 68.88 177 SER A CA 1
ATOM 1476 C C . SER A 1 177 ? 18.150 9.326 -18.649 1.00 68.88 177 SER A C 1
ATOM 1478 O O . SER A 1 177 ? 17.824 9.191 -17.464 1.00 68.88 177 SER A O 1
ATOM 1480 N N . GLU A 1 178 ? 18.698 8.332 -19.352 1.00 63.47 178 GLU A N 1
ATOM 1481 C CA . GLU A 1 178 ? 19.033 7.032 -18.746 1.00 63.47 178 GLU A CA 1
ATOM 1482 C C . GLU A 1 178 ? 19.932 7.206 -17.509 1.00 63.47 178 GLU A C 1
ATOM 1484 O O . GLU A 1 178 ? 19.689 6.590 -16.473 1.00 63.47 178 GLU A O 1
ATOM 1489 N N . ASN A 1 179 ? 20.869 8.160 -17.558 1.00 64.38 179 ASN A N 1
ATOM 1490 C CA . ASN A 1 179 ? 21.767 8.500 -16.448 1.00 64.38 179 ASN A CA 1
ATOM 1491 C C . ASN A 1 179 ? 21.049 9.073 -15.210 1.00 64.38 179 ASN A C 1
ATOM 1493 O O . ASN A 1 179 ? 21.595 9.039 -14.110 1.00 64.38 179 ASN A O 1
ATOM 1497 N N . ASN A 1 180 ? 19.827 9.591 -15.361 1.00 69.81 180 ASN A N 1
ATOM 1498 C CA . ASN A 1 180 ? 19.015 10.120 -14.262 1.00 69.81 180 ASN A CA 1
ATOM 1499 C C . ASN A 1 180 ? 17.891 9.165 -13.831 1.00 69.81 180 ASN A C 1
ATOM 1501 O O . ASN A 1 180 ? 17.210 9.431 -12.837 1.00 69.81 180 ASN A O 1
ATOM 1505 N N . PHE A 1 181 ? 17.687 8.055 -14.546 1.00 70.69 181 PHE A N 1
ATOM 1506 C CA . PHE A 1 181 ? 16.598 7.114 -14.297 1.00 70.69 181 PHE A CA 1
ATOM 1507 C C . PHE A 1 181 ? 16.575 6.608 -12.848 1.00 70.69 181 PHE A C 1
ATOM 1509 O O . PHE A 1 181 ? 15.544 6.669 -12.174 1.00 70.69 181 PHE A O 1
ATOM 1516 N N . GLU A 1 182 ? 17.728 6.163 -12.350 1.00 74.56 182 GLU A N 1
ATOM 1517 C CA . GLU A 1 182 ? 17.869 5.639 -10.993 1.00 74.56 182 GLU A CA 1
ATOM 1518 C C . GLU A 1 182 ? 17.484 6.689 -9.943 1.00 74.56 182 GLU A C 1
ATOM 1520 O O . GLU A 1 182 ? 16.728 6.412 -9.011 1.00 74.56 182 GLU A O 1
ATOM 1525 N N . LYS A 1 183 ? 17.914 7.939 -10.142 1.00 78.12 183 LYS A N 1
ATOM 1526 C CA . LYS A 1 183 ? 17.544 9.069 -9.283 1.00 78.12 183 LYS A CA 1
ATOM 1527 C C . LYS A 1 183 ? 16.030 9.288 -9.260 1.00 78.12 183 LYS A C 1
ATOM 1529 O O . LYS A 1 183 ? 15.469 9.541 -8.193 1.00 78.12 183 LYS A O 1
ATOM 1534 N N . TYR A 1 184 ? 15.352 9.181 -10.403 1.00 78.31 184 TYR A N 1
ATOM 1535 C CA . TYR A 1 184 ? 13.898 9.344 -10.467 1.00 78.31 184 TYR A CA 1
ATOM 1536 C C . TYR A 1 184 ? 13.155 8.227 -9.755 1.00 78.31 184 TYR A C 1
ATOM 1538 O O . TYR A 1 184 ? 12.269 8.504 -8.947 1.00 78.31 184 TYR A O 1
ATOM 1546 N N . ILE A 1 185 ? 13.541 6.981 -10.002 1.00 79.81 185 ILE A N 1
ATOM 1547 C CA . ILE A 1 185 ? 12.962 5.835 -9.312 1.00 79.81 185 ILE A CA 1
ATOM 1548 C C . ILE A 1 185 ? 13.195 5.933 -7.804 1.00 79.81 185 ILE A C 1
ATOM 1550 O O . ILE A 1 185 ? 12.253 5.749 -7.037 1.00 79.81 185 ILE A O 1
ATOM 1554 N N . ASN A 1 186 ? 14.385 6.345 -7.367 1.00 82.62 186 ASN A N 1
ATOM 1555 C CA . ASN A 1 186 ? 14.676 6.598 -5.956 1.00 82.62 186 ASN A CA 1
ATOM 1556 C C . ASN A 1 186 ? 13.784 7.698 -5.356 1.00 82.62 186 ASN A C 1
ATOM 1558 O O . ASN A 1 186 ? 13.323 7.568 -4.219 1.00 82.62 186 ASN A O 1
ATOM 1562 N N . ASN A 1 187 ? 13.470 8.754 -6.114 1.00 85.06 187 ASN A N 1
ATOM 1563 C CA . ASN A 1 187 ? 12.522 9.783 -5.679 1.00 85.06 187 ASN A CA 1
ATOM 1564 C C . ASN A 1 187 ? 11.095 9.231 -5.548 1.00 85.06 187 ASN A C 1
ATOM 1566 O O . ASN A 1 187 ? 10.447 9.457 -4.524 1.00 85.06 187 ASN A O 1
ATOM 1570 N N . VAL A 1 188 ? 10.621 8.468 -6.539 1.00 87.62 188 VAL A N 1
ATOM 1571 C CA . VAL A 1 188 ? 9.305 7.808 -6.494 1.00 87.62 188 VAL A CA 1
ATOM 1572 C C . VAL A 1 188 ? 9.227 6.860 -5.295 1.00 87.62 188 VAL A C 1
ATOM 1574 O O . VAL A 1 188 ? 8.282 6.934 -4.509 1.00 87.62 188 VAL A O 1
ATOM 1577 N N . PHE A 1 189 ? 10.256 6.039 -5.081 1.00 88.06 189 PHE A N 1
ATOM 1578 C CA . PHE A 1 189 ? 10.369 5.167 -3.915 1.00 88.06 189 PHE A CA 1
ATOM 1579 C C . PHE A 1 189 ? 10.342 5.939 -2.599 1.00 88.06 189 PHE A C 1
ATOM 1581 O O . PHE A 1 189 ? 9.659 5.525 -1.662 1.00 88.06 189 PHE A O 1
ATOM 1588 N N . SER A 1 190 ? 11.052 7.064 -2.514 1.00 89.88 190 SER A N 1
ATOM 1589 C CA . SER A 1 190 ? 11.055 7.920 -1.327 1.00 89.88 190 SER A CA 1
ATOM 1590 C C . SER A 1 190 ? 9.648 8.430 -1.004 1.00 89.88 190 SER A C 1
ATOM 1592 O O . SER A 1 190 ? 9.201 8.325 0.140 1.00 89.88 190 SER A O 1
ATOM 1594 N N . GLU A 1 191 ? 8.901 8.901 -2.005 1.00 92.56 191 GLU A N 1
ATOM 1595 C CA . GLU A 1 191 ? 7.521 9.367 -1.825 1.00 92.56 191 GLU A CA 1
ATOM 1596 C C . GLU A 1 191 ? 6.562 8.233 -1.432 1.00 92.56 191 GLU A C 1
ATOM 1598 O O . GLU A 1 191 ? 5.759 8.386 -0.507 1.00 92.56 191 GLU A O 1
ATOM 1603 N N . ILE A 1 192 ? 6.691 7.060 -2.054 1.00 93.88 192 ILE A N 1
ATOM 1604 C CA . ILE A 1 192 ? 5.931 5.858 -1.689 1.00 93.88 192 ILE A CA 1
ATOM 1605 C C . ILE A 1 192 ? 6.236 5.443 -0.251 1.00 93.88 192 ILE A C 1
ATOM 1607 O O . ILE A 1 192 ? 5.319 5.183 0.530 1.00 93.88 192 ILE A O 1
ATOM 1611 N N . ARG A 1 193 ? 7.514 5.420 0.140 1.00 94.25 193 ARG A N 1
ATOM 1612 C CA . ARG A 1 193 ? 7.945 5.076 1.498 1.00 94.25 193 ARG A CA 1
ATOM 1613 C C . ARG A 1 193 ? 7.378 6.056 2.520 1.00 94.25 193 ARG A C 1
ATOM 1615 O O . ARG A 1 193 ? 6.859 5.617 3.546 1.00 94.25 193 ARG A O 1
ATOM 1622 N N . LYS A 1 194 ? 7.420 7.363 2.238 1.00 96.12 194 LYS A N 1
ATOM 1623 C CA . LYS A 1 194 ? 6.788 8.394 3.079 1.00 96.12 194 LYS A CA 1
ATOM 1624 C C . LYS A 1 194 ? 5.288 8.139 3.229 1.00 96.12 194 LYS A C 1
ATOM 1626 O O . LYS A 1 194 ? 4.779 8.176 4.349 1.00 96.12 194 LYS A O 1
ATOM 1631 N N . ALA A 1 195 ? 4.589 7.832 2.134 1.00 97.62 195 ALA A N 1
ATOM 1632 C CA . ALA A 1 195 ? 3.168 7.497 2.176 1.00 97.62 195 ALA A CA 1
ATOM 1633 C C . ALA A 1 195 ? 2.904 6.268 3.062 1.00 97.62 195 ALA A C 1
ATOM 1635 O O . ALA A 1 195 ? 2.048 6.334 3.942 1.00 97.62 195 ALA A O 1
ATOM 1636 N N . CYS A 1 196 ? 3.677 5.189 2.893 1.00 97.50 196 CYS A N 1
ATOM 1637 C CA . CYS A 1 196 ? 3.564 3.974 3.705 1.00 97.50 196 CYS A CA 1
ATOM 1638 C C . CYS A 1 196 ? 3.727 4.270 5.203 1.00 97.50 196 CYS A C 1
ATOM 1640 O O . CYS A 1 196 ? 2.888 3.863 5.999 1.00 97.50 196 CYS A O 1
ATOM 1642 N N . ILE A 1 197 ? 4.759 5.033 5.586 1.00 97.62 197 ILE A N 1
ATOM 1643 C CA . ILE A 1 197 ? 5.012 5.408 6.988 1.00 97.62 197 ILE A CA 1
ATOM 1644 C C . ILE A 1 197 ? 3.816 6.165 7.575 1.00 97.62 197 ILE A C 1
ATOM 1646 O O . ILE A 1 197 ? 3.364 5.879 8.684 1.00 97.62 197 ILE A O 1
ATOM 1650 N N . HIS A 1 198 ? 3.279 7.139 6.838 1.00 98.44 198 HIS A N 1
ATOM 1651 C CA . HIS A 1 198 ? 2.138 7.904 7.326 1.00 98.44 198 HIS A CA 1
ATOM 1652 C C . HIS A 1 198 ? 0.850 7.078 7.387 1.00 98.44 198 HIS A C 1
ATOM 1654 O O . HIS A 1 198 ? 0.033 7.315 8.280 1.00 98.44 198 HIS A O 1
ATOM 1660 N N . PHE A 1 199 ? 0.668 6.107 6.491 1.00 98.44 199 PHE A N 1
ATOM 1661 C CA . PHE A 1 199 ? -0.429 5.153 6.603 1.00 98.44 199 PHE A CA 1
ATOM 1662 C C . PHE A 1 199 ? -0.289 4.252 7.818 1.00 98.44 199 PHE A C 1
ATOM 1664 O O . PHE A 1 199 ? -1.277 4.105 8.526 1.00 98.44 199 PHE A O 1
ATOM 1671 N N . ASP A 1 200 ? 0.897 3.718 8.115 1.00 98.06 200 ASP A N 1
ATOM 1672 C CA . ASP A 1 200 ? 1.108 2.884 9.304 1.00 98.06 200 ASP A CA 1
ATOM 1673 C C . ASP A 1 200 ? 0.708 3.631 10.579 1.00 98.06 200 ASP A C 1
ATOM 1675 O O . ASP A 1 200 ? -0.029 3.108 11.417 1.00 98.06 200 ASP A O 1
ATOM 1679 N N . ILE A 1 201 ? 1.141 4.891 10.707 1.00 98.31 201 ILE A N 1
ATOM 1680 C CA . ILE A 1 201 ? 0.793 5.742 11.850 1.00 98.31 201 ILE A CA 1
ATOM 1681 C C . ILE A 1 201 ? -0.723 5.963 11.912 1.00 98.31 201 ILE A C 1
ATOM 1683 O O . ILE A 1 201 ? -1.328 5.842 12.979 1.00 98.31 201 ILE A O 1
ATOM 1687 N N . LEU A 1 202 ? -1.349 6.281 10.777 1.00 98.06 202 LEU A N 1
ATOM 1688 C CA . LEU A 1 202 ? -2.781 6.557 10.710 1.00 98.06 202 LEU A CA 1
ATOM 1689 C C . LEU A 1 202 ? -3.630 5.312 11.016 1.00 98.06 202 LEU A C 1
ATOM 1691 O O . LEU A 1 202 ? -4.572 5.395 11.803 1.00 98.06 202 LEU A O 1
ATOM 1695 N N . LEU A 1 203 ? -3.285 4.166 10.427 1.00 98.12 203 LEU A N 1
ATOM 1696 C CA . LEU A 1 203 ? -3.950 2.879 10.634 1.00 98.12 203 LEU A CA 1
ATOM 1697 C C . LEU A 1 203 ? -3.780 2.402 12.076 1.00 98.12 203 LEU A C 1
ATOM 1699 O O . LEU A 1 203 ? -4.745 1.949 12.679 1.00 98.12 203 LEU A O 1
ATOM 1703 N N . THR A 1 204 ? -2.601 2.593 12.672 1.00 97.00 204 THR A N 1
ATOM 1704 C CA . THR A 1 204 ? -2.376 2.300 14.096 1.00 97.00 204 THR A CA 1
ATOM 1705 C C . THR A 1 204 ? -3.313 3.119 14.985 1.00 97.00 204 THR A C 1
ATOM 1707 O O . THR A 1 204 ? -3.914 2.577 15.912 1.00 97.00 204 THR A O 1
ATOM 1710 N N . GLY A 1 205 ? -3.476 4.418 14.706 1.00 96.94 205 GLY A N 1
ATOM 1711 C CA . GLY A 1 205 ? -4.430 5.265 15.427 1.00 96.94 205 GLY A CA 1
ATOM 1712 C C . GLY A 1 205 ? -5.877 4.800 15.263 1.00 96.94 205 GLY A C 1
ATOM 1713 O O . GLY A 1 205 ? -6.623 4.758 16.240 1.00 96.94 205 GLY A O 1
ATOM 1714 N N . LEU A 1 206 ? -6.252 4.405 14.045 1.00 97.25 206 LEU A N 1
ATOM 1715 C CA . LEU A 1 206 ? -7.580 3.885 13.722 1.00 97.25 206 LEU A CA 1
ATOM 1716 C C . LEU A 1 206 ? -7.867 2.563 14.443 1.00 97.25 206 LEU A C 1
ATOM 1718 O O . LEU A 1 206 ? -8.905 2.435 15.085 1.00 97.25 206 LEU A O 1
ATOM 1722 N N . PHE A 1 207 ? -6.952 1.595 14.409 1.00 97.19 207 PHE A N 1
ATOM 1723 C CA . PHE A 1 207 ? -7.141 0.333 15.124 1.00 97.19 207 PHE A CA 1
ATOM 1724 C C . PHE A 1 207 ? -7.171 0.550 16.634 1.00 97.19 207 PHE A C 1
ATOM 1726 O O . PHE A 1 207 ? -8.038 -0.002 17.305 1.00 97.19 207 PHE A O 1
ATOM 1733 N N . ARG A 1 208 ? -6.309 1.422 17.177 1.00 95.94 208 ARG A N 1
ATOM 1734 C CA . ARG A 1 208 ? -6.340 1.779 18.603 1.00 95.94 208 ARG A CA 1
ATOM 1735 C C . ARG A 1 208 ? -7.690 2.359 19.024 1.00 95.94 208 ARG A C 1
ATOM 1737 O O . ARG A 1 208 ? -8.126 2.082 20.138 1.00 95.94 208 ARG A O 1
ATOM 1744 N N . PHE A 1 209 ? -8.336 3.150 18.168 1.00 96.50 209 PHE A N 1
ATOM 1745 C CA . PHE A 1 209 ? -9.687 3.643 18.428 1.00 96.50 209 PHE A CA 1
ATOM 1746 C C . PHE A 1 209 ? -10.677 2.484 18.598 1.00 96.50 209 PHE A C 1
ATOM 1748 O O . PHE A 1 209 ? -11.304 2.395 19.648 1.00 96.50 209 PHE A O 1
ATOM 1755 N N . PHE A 1 210 ? -10.757 1.564 17.630 1.00 96.19 210 PHE A N 1
ATOM 1756 C CA . PHE A 1 210 ? -11.689 0.430 17.698 1.00 96.19 210 PHE A CA 1
ATOM 1757 C C . PHE A 1 210 ? -11.415 -0.480 18.896 1.00 96.19 210 PHE A C 1
ATOM 1759 O O . PHE A 1 210 ? -12.336 -0.832 19.624 1.00 96.19 210 PHE A O 1
ATOM 1766 N N . ILE A 1 211 ? -10.143 -0.786 19.155 1.00 95.00 211 ILE A N 1
ATOM 1767 C CA . ILE A 1 211 ? -9.726 -1.606 20.298 1.00 95.00 211 ILE A CA 1
ATOM 1768 C C . ILE A 1 211 ? -10.202 -0.995 21.619 1.00 95.00 211 ILE A C 1
ATOM 1770 O O . ILE A 1 211 ? -10.698 -1.711 22.477 1.00 95.00 211 ILE A O 1
ATOM 1774 N N . ARG A 1 212 ? -10.077 0.328 21.782 1.00 95.19 212 ARG A N 1
ATOM 1775 C CA . ARG A 1 212 ? -10.527 1.023 22.997 1.00 95.19 212 ARG A CA 1
ATOM 1776 C C . ARG A 1 212 ? -12.043 1.129 23.084 1.00 95.19 212 ARG A C 1
ATOM 1778 O O . ARG A 1 212 ? -12.587 0.923 24.158 1.00 95.19 212 ARG A O 1
ATOM 1785 N N . LYS A 1 213 ? -12.708 1.462 21.976 1.00 95.81 213 LYS A N 1
ATOM 1786 C CA . LYS A 1 213 ? -14.162 1.656 21.928 1.00 95.81 213 LYS A CA 1
ATOM 1787 C C . LYS A 1 213 ? -14.927 0.390 22.313 1.00 95.81 213 LYS A C 1
ATOM 1789 O O . LYS A 1 213 ? -15.938 0.486 22.995 1.00 95.81 213 LYS A O 1
ATOM 1794 N N . TYR A 1 214 ? -14.421 -0.770 21.904 1.00 95.38 214 TYR A N 1
ATOM 1795 C CA . TYR A 1 214 ? -15.044 -2.069 22.162 1.00 95.38 214 TYR A CA 1
ATOM 1796 C C . TYR A 1 214 ? -14.310 -2.897 23.226 1.00 95.38 214 TYR A C 1
ATOM 1798 O O . TYR A 1 214 ? -14.600 -4.077 23.387 1.00 95.38 214 TYR A O 1
ATOM 1806 N N . SER A 1 215 ? -13.368 -2.287 23.955 1.00 94.12 215 SER A N 1
ATOM 1807 C CA . SER A 1 215 ? -12.623 -2.918 25.054 1.00 94.12 215 SER A CA 1
ATOM 1808 C C . SER A 1 215 ? -11.964 -4.255 24.687 1.00 94.12 215 SER A C 1
ATOM 1810 O O . SER A 1 215 ? -11.951 -5.187 25.486 1.00 94.12 215 SER A O 1
ATOM 1812 N N . PHE A 1 216 ? -11.398 -4.365 23.481 1.00 93.12 216 PHE A N 1
ATOM 1813 C CA . PHE A 1 216 ? -10.724 -5.592 23.060 1.00 93.12 216 PHE A CA 1
ATOM 1814 C C . PHE A 1 216 ? -9.385 -5.769 23.771 1.00 93.12 216 PHE A C 1
ATOM 1816 O O . PHE A 1 216 ? -8.509 -4.897 23.737 1.00 93.12 216 PHE A O 1
ATOM 1823 N N . GLU A 1 217 ? -9.204 -6.943 24.364 1.00 90.62 217 GLU A N 1
ATOM 1824 C CA . GLU A 1 217 ? -7.947 -7.345 24.977 1.00 90.62 217 GLU A CA 1
ATOM 1825 C C . GLU A 1 217 ? -6.968 -7.865 23.921 1.00 90.62 217 GLU A C 1
ATOM 1827 O O . GLU A 1 217 ? -7.345 -8.415 22.883 1.00 90.62 217 GLU A O 1
ATOM 1832 N N . GLY A 1 2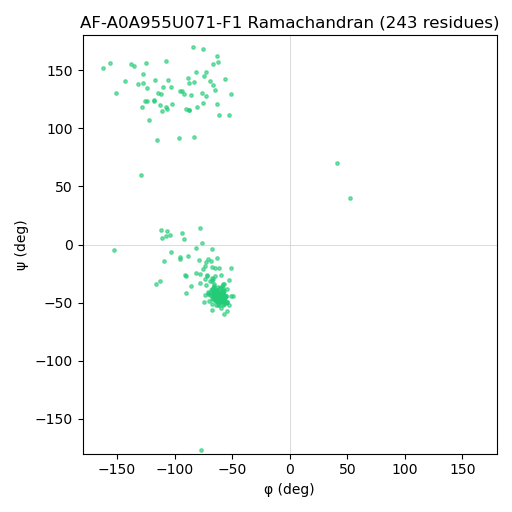18 ? -5.676 -7.661 24.171 1.00 90.00 218 GLY A N 1
ATOM 1833 C CA . GLY A 1 218 ? -4.627 -8.185 23.310 1.00 90.00 218 GLY A CA 1
ATOM 1834 C C . GLY A 1 218 ? -3.611 -8.968 24.117 1.00 90.00 218 GLY A C 1
ATOM 1835 O O . GLY A 1 218 ? -3.212 -8.534 25.191 1.00 90.00 218 GLY A O 1
ATOM 1836 N N . GLN A 1 219 ? -3.179 -10.089 23.560 1.00 92.38 219 GLN A N 1
ATOM 1837 C CA . GLN A 1 219 ? -2.148 -10.946 24.115 1.00 92.38 219 GLN A CA 1
ATOM 1838 C C . GLN A 1 219 ? -0.785 -10.540 23.553 1.00 92.38 219 GLN A C 1
ATOM 1840 O O . GLN A 1 219 ? -0.621 -10.431 22.335 1.00 92.38 219 GLN A O 1
ATOM 1845 N N . GLU A 1 220 ? 0.192 -10.339 24.430 1.00 93.19 220 GLU A N 1
ATOM 1846 C CA . GLU A 1 220 ? 1.583 -10.114 24.039 1.00 93.19 220 GLU A CA 1
ATOM 1847 C C . GLU A 1 220 ? 2.317 -11.449 23.894 1.00 93.19 220 GLU A C 1
ATOM 1849 O O . GLU A 1 220 ? 2.106 -12.379 24.673 1.00 93.19 220 GLU A O 1
ATOM 1854 N N . PHE A 1 221 ? 3.146 -11.569 22.862 1.00 94.81 221 PHE A N 1
ATOM 1855 C CA . PHE A 1 221 ? 3.971 -12.748 22.618 1.00 94.81 221 PHE A CA 1
ATOM 1856 C C . PHE A 1 221 ? 5.188 -12.380 21.769 1.00 94.81 221 PHE A C 1
ATOM 1858 O O . PHE A 1 221 ? 5.171 -11.401 21.023 1.00 94.81 221 PHE A O 1
ATOM 1865 N N . GLN A 1 222 ? 6.242 -13.185 21.866 1.00 93.50 222 GLN A N 1
ATOM 1866 C CA . GLN A 1 222 ? 7.461 -13.013 21.084 1.00 93.50 222 GLN A CA 1
ATOM 1867 C C . GLN A 1 222 ? 7.546 -14.057 19.982 1.00 93.50 222 GLN A C 1
ATOM 1869 O O . GLN A 1 222 ? 7.210 -15.223 20.185 1.00 93.50 222 GLN A O 1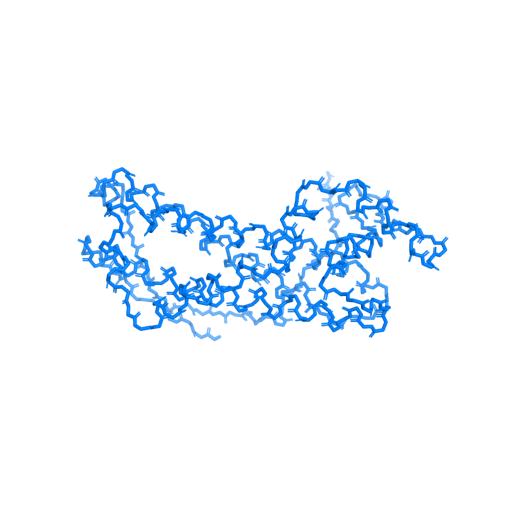
ATOM 1874 N N . ILE A 1 223 ? 8.043 -13.642 18.820 1.00 92.88 223 ILE A N 1
ATOM 1875 C CA . ILE A 1 223 ? 8.452 -14.568 17.766 1.00 92.88 223 ILE A CA 1
ATOM 1876 C C . ILE A 1 223 ? 9.947 -14.441 17.504 1.00 92.88 223 ILE A C 1
ATOM 1878 O O . ILE A 1 223 ? 10.506 -13.340 17.492 1.00 92.88 223 ILE A O 1
ATOM 1882 N N . GLN A 1 224 ? 10.591 -15.577 17.252 1.00 91.69 224 GLN A N 1
ATOM 1883 C CA . GLN A 1 224 ? 11.965 -15.610 16.778 1.00 91.69 224 GLN A CA 1
ATOM 1884 C C . GLN A 1 224 ? 11.965 -15.527 15.252 1.00 91.69 224 GLN A C 1
ATOM 1886 O O . GLN A 1 224 ? 11.483 -16.417 14.555 1.00 91.69 224 GLN A O 1
ATOM 1891 N N . VAL A 1 225 ? 12.531 -14.448 14.720 1.00 86.69 225 VAL A N 1
ATOM 1892 C CA . VAL A 1 225 ? 12.749 -14.288 13.282 1.00 86.69 225 VAL A CA 1
ATOM 1893 C C . VAL A 1 225 ? 14.131 -14.845 12.942 1.00 86.69 225 VAL A C 1
ATOM 1895 O O . VAL A 1 225 ? 15.143 -14.337 13.443 1.00 86.69 225 VAL A O 1
ATOM 1898 N N . SER A 1 226 ? 14.155 -15.905 12.127 1.00 77.69 226 SER A N 1
ATOM 1899 C CA . SER A 1 226 ? 15.359 -16.668 11.760 1.00 77.69 226 SER A CA 1
ATOM 1900 C C . SER A 1 226 ? 16.066 -16.155 10.506 1.00 77.69 226 SER A C 1
ATOM 1902 O O . SER A 1 226 ? 17.276 -16.318 10.396 1.00 77.69 226 SER A O 1
ATOM 1904 N N . LYS A 1 227 ? 15.339 -15.512 9.585 1.00 79.88 227 LYS A N 1
ATOM 1905 C CA . LYS A 1 227 ? 15.894 -14.937 8.353 1.00 79.88 227 LYS A CA 1
ATOM 1906 C C . LYS A 1 227 ? 15.874 -13.419 8.404 1.00 79.88 227 LYS A C 1
ATOM 1908 O O . LYS A 1 227 ? 14.879 -12.808 8.796 1.00 79.88 227 LYS A O 1
ATOM 1913 N N . THR A 1 228 ? 16.973 -12.808 7.997 1.00 76.50 228 THR A N 1
ATOM 1914 C CA . THR A 1 228 ? 17.053 -11.371 7.773 1.00 76.50 228 THR A CA 1
ATOM 1915 C C . THR A 1 228 ? 16.545 -11.030 6.378 1.00 76.50 228 THR A C 1
ATOM 1917 O O . THR A 1 228 ? 16.325 -11.889 5.527 1.00 76.50 228 THR A O 1
ATOM 1920 N N . GLN A 1 229 ? 16.361 -9.738 6.122 1.00 71.81 229 GLN A N 1
ATOM 1921 C CA . GLN A 1 229 ? 15.986 -9.261 4.797 1.00 71.81 229 GLN A CA 1
ATOM 1922 C C . GLN A 1 229 ? 16.986 -9.688 3.708 1.00 71.81 229 GLN A C 1
ATOM 1924 O O . GLN A 1 229 ? 16.575 -9.932 2.579 1.00 71.81 229 GLN A O 1
ATOM 1929 N N . ARG A 1 230 ? 18.281 -9.771 4.040 1.00 74.75 230 ARG A N 1
ATOM 1930 C CA . ARG A 1 230 ? 19.341 -10.096 3.075 1.00 74.75 230 ARG A CA 1
ATOM 1931 C C . ARG A 1 230 ? 19.249 -11.534 2.564 1.00 74.75 230 ARG A C 1
ATOM 1933 O O . ARG A 1 230 ? 19.764 -11.816 1.492 1.00 74.75 230 ARG A O 1
ATOM 1940 N N . ASP A 1 231 ? 18.538 -12.392 3.291 1.00 79.44 231 ASP A N 1
ATOM 1941 C CA . ASP A 1 231 ? 18.436 -13.827 3.020 1.00 79.44 231 ASP A CA 1
ATOM 1942 C C . ASP A 1 231 ? 17.240 -14.181 2.114 1.00 79.44 231 ASP A C 1
ATOM 1944 O O . ASP A 1 231 ? 16.936 -15.359 1.921 1.00 79.44 231 ASP A O 1
ATOM 1948 N N . VAL A 1 232 ? 16.506 -13.178 1.613 1.00 82.75 232 VAL A N 1
ATOM 1949 C CA . VAL A 1 232 ? 15.323 -13.365 0.763 1.00 82.75 232 VAL A CA 1
ATOM 1950 C C . VAL A 1 232 ? 15.592 -12.808 -0.631 1.00 82.75 232 VAL A C 1
ATOM 1952 O O . VAL A 1 232 ? 16.026 -11.665 -0.797 1.00 82.75 232 VAL A O 1
ATOM 1955 N N . GLU A 1 233 ? 15.295 -13.618 -1.642 1.00 81.31 233 GLU A N 1
ATOM 1956 C CA . GLU A 1 233 ? 15.366 -13.235 -3.049 1.00 81.31 233 GLU A CA 1
ATOM 1957 C C . GLU A 1 233 ? 14.011 -13.475 -3.703 1.00 81.31 233 GLU A C 1
ATOM 1959 O O . GLU A 1 233 ? 13.388 -14.517 -3.490 1.00 81.31 233 GLU A O 1
ATOM 1964 N N . LEU A 1 234 ? 13.545 -12.499 -4.481 1.00 83.00 234 LEU A N 1
ATOM 1965 C CA . LEU A 1 234 ? 12.394 -12.690 -5.352 1.00 83.00 234 LEU A CA 1
ATOM 1966 C C . LEU A 1 234 ? 12.900 -13.251 -6.683 1.00 83.00 234 LEU A C 1
ATOM 1968 O O . LEU A 1 234 ? 13.657 -12.560 -7.364 1.00 83.00 234 LEU A O 1
ATOM 1972 N N . PRO A 1 235 ? 12.518 -14.480 -7.067 1.00 82.81 235 PRO A N 1
ATOM 1973 C CA . PRO A 1 235 ? 12.924 -15.018 -8.354 1.00 82.81 235 PRO A CA 1
ATOM 1974 C C . PRO A 1 235 ? 12.275 -14.213 -9.488 1.00 82.81 235 PRO A C 1
ATOM 1976 O O . PRO A 1 235 ? 11.088 -13.881 -9.430 1.00 82.81 235 PRO A O 1
ATOM 1979 N N . PHE A 1 236 ? 13.054 -13.914 -10.528 1.00 76.62 236 PHE A N 1
ATOM 1980 C CA . PHE A 1 236 ? 12.553 -13.288 -11.761 1.00 76.62 236 PHE A CA 1
ATOM 1981 C C . PHE A 1 236 ? 12.016 -14.324 -12.748 1.00 76.62 236 PHE A C 1
ATOM 1983 O O . PHE A 1 236 ? 11.031 -14.075 -13.434 1.00 76.62 236 PHE A O 1
ATOM 1990 N N . PHE A 1 237 ? 12.668 -15.488 -12.791 1.00 78.06 237 PHE A N 1
ATOM 1991 C CA . PHE A 1 237 ? 12.257 -16.639 -13.579 1.00 78.06 237 PHE A CA 1
ATOM 1992 C C . PHE A 1 237 ? 11.969 -17.801 -12.636 1.00 78.06 237 PHE A C 1
ATOM 1994 O O . PHE A 1 237 ? 12.827 -18.186 -11.841 1.00 78.06 237 PHE A O 1
ATOM 2001 N N . VAL A 1 238 ? 10.766 -18.361 -12.729 1.00 80.06 238 VAL A N 1
ATOM 2002 C CA . VAL A 1 238 ? 10.369 -19.557 -11.982 1.00 80.06 238 VAL A CA 1
ATOM 2003 C C . VAL A 1 238 ? 10.197 -20.712 -12.961 1.00 80.06 238 VAL A C 1
ATOM 2005 O O . VAL A 1 238 ? 9.504 -20.591 -13.976 1.00 80.06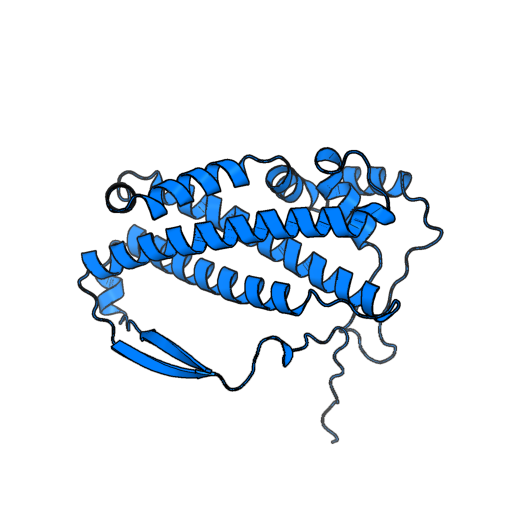 238 VAL A O 1
ATOM 2008 N N . PHE A 1 239 ? 10.838 -21.836 -12.649 1.00 77.31 239 PHE A N 1
ATOM 2009 C CA . PHE A 1 239 ? 10.692 -23.088 -13.380 1.00 77.31 239 PHE A CA 1
ATOM 2010 C C . PHE A 1 239 ? 9.866 -24.045 -12.527 1.00 77.31 239 PHE A C 1
ATOM 2012 O O . PHE A 1 239 ? 10.288 -24.426 -11.436 1.00 77.31 239 PHE A O 1
ATOM 2019 N N . HIS A 1 240 ? 8.688 -24.422 -13.018 1.00 74.31 240 HIS A N 1
ATOM 2020 C CA . HIS A 1 240 ? 7.957 -25.545 -12.453 1.00 74.31 240 HIS A CA 1
ATOM 2021 C C . HIS A 1 240 ? 8.580 -26.813 -13.039 1.00 74.31 240 HIS A C 1
ATOM 2023 O O . HIS A 1 240 ? 8.589 -26.977 -14.257 1.00 74.31 240 HIS A O 1
ATOM 2029 N N . ARG A 1 241 ? 9.143 -27.689 -12.201 1.00 70.62 241 ARG A N 1
ATOM 2030 C CA . ARG A 1 241 ? 9.382 -29.070 -12.636 1.00 70.62 241 ARG A CA 1
ATOM 2031 C C . ARG A 1 241 ? 8.030 -29.760 -12.617 1.00 70.62 241 ARG A C 1
ATOM 2033 O O . ARG A 1 241 ? 7.374 -29.720 -11.576 1.00 70.62 241 ARG A O 1
ATOM 2040 N N . GLU A 1 242 ? 7.571 -30.293 -13.743 1.00 69.06 242 GLU A N 1
ATOM 2041 C CA . GLU A 1 242 ? 6.468 -31.254 -13.682 1.00 69.06 242 GLU A CA 1
ATOM 2042 C C . GLU A 1 242 ? 6.900 -32.394 -12.745 1.00 69.06 242 GLU A C 1
ATOM 2044 O O . GLU A 1 242 ? 8.102 -32.691 -12.689 1.00 69.06 242 GLU A O 1
ATOM 2049 N N . PRO A 1 243 ? 5.992 -32.948 -11.921 1.00 67.44 243 PRO A N 1
ATOM 2050 C CA . PRO A 1 243 ? 6.312 -34.146 -11.159 1.00 67.44 243 PRO A CA 1
ATOM 2051 C C . PRO A 1 243 ? 6.880 -35.181 -12.134 1.00 67.44 243 PRO A C 1
ATOM 2053 O O . PRO A 1 243 ? 6.310 -35.373 -13.203 1.00 67.44 243 PRO A O 1
ATOM 2056 N N . GLU A 1 244 ? 8.029 -35.773 -11.811 1.00 69.50 244 GLU A N 1
ATOM 2057 C CA . GLU A 1 244 ? 8.487 -36.954 -12.543 1.00 69.50 244 GLU A CA 1
ATOM 2058 C C . GLU A 1 244 ? 7.416 -38.032 -12.320 1.00 69.50 244 GLU A C 1
ATOM 2060 O O . GLU A 1 244 ? 7.200 -38.433 -11.173 1.00 69.50 244 GLU A O 1
ATOM 2065 N N . ASP A 1 245 ? 6.686 -38.381 -13.385 1.00 54.56 245 ASP A N 1
ATOM 2066 C CA . ASP A 1 245 ? 5.730 -39.497 -13.405 1.00 54.56 245 ASP A CA 1
ATOM 2067 C C . ASP A 1 245 ? 6.436 -40.840 -13.143 1.00 54.56 245 ASP A C 1
ATOM 2069 O O . ASP A 1 245 ? 7.540 -41.061 -13.703 1.00 54.56 245 ASP A O 1
#

Foldseek 3Di:
DKDKDKAFDADPVLLVVDDPLLSVLLVVLVVLLVVLVVLVLQLLQLDDDDDDPVVQLSVQSNVLSLLQLLVSLLVSLVSVVVSCVDPVNVVLVVLDDPLLVVLNVVSVVLCVDLLSVLSVPCNNPPPNPVLLVVLVVVDPDPDKDWDDDPPDPPAIGISSVSSRCCSSCVVVCVDDDPVCVVVVVVVSVVSSVSSSVSSVSNSVSNVVVSCVVSVTDIDMDMDDDPDDSVRDHDDNDDDDDDPPD

Nearest PDB structures (foldseek):
  6qd6-assembly2_B  TM=3.537E-01  e=1.365E+00  Helicobacter pylori
  5m4y-assembly1_A  TM=2.181E-01  e=1.171E+00  Saccharomyces cerevisiae S288C
  4o9y-assembly2_J  TM=2.016E-01  e=3.082E+00  Photorhabdus luminescens
  8xqx-assembly1_O  TM=2.457E-01  e=8.530E+00  Chlamydomonas reinhardtii

Secondary structure (DSSP, 8-state):
-EEEEEEE---HHHHHTS-HHHHHHHHHHHHHHHHHHHHHHHHHHH-----TTHHHHHHHHHHHHHHHHHHHHHHHHHHHHHHTTSGGGHHHHHH--HHHHHHHHHHHHHTTSHHHHHIIIIISSS--HHHHHHHHTT---S---EE--TT-TT--EETTHHHHHHHHHTTT-TT--HHHHHHHHHHHHHHHHHHHHHHHHHHHHHHHHHHHHTT--EEEEEEE----GGG----SS--PPPP--

Solvent-accessible surface area (backbone atoms only — not comparable to full-atom values): 14263 Å² total; per-residue (Å²): 88,81,44,86,42,76,49,67,83,76,53,73,67,60,53,63,72,42,54,73,68,55,39,54,51,51,53,52,50,50,52,49,52,51,51,52,55,49,47,52,51,51,40,60,46,36,68,69,94,58,65,86,74,58,36,55,52,38,49,43,55,29,48,53,42,48,41,55,43,53,46,50,53,49,53,49,48,53,49,52,54,55,52,59,67,38,79,91,31,42,64,62,66,65,71,42,51,74,68,28,52,48,22,53,53,48,47,58,52,56,70,64,36,66,62,54,47,34,28,60,71,34,46,53,85,67,60,36,61,65,45,41,53,58,30,55,78,70,57,90,69,95,72,87,52,76,50,61,56,96,89,44,93,85,34,81,43,52,65,59,56,59,39,50,48,44,40,29,36,41,91,75,44,86,76,84,44,81,93,44,43,64,61,51,53,51,50,53,48,50,54,52,50,52,46,50,56,30,46,53,47,34,52,51,48,51,51,51,45,54,36,60,77,69,67,58,66,64,50,76,49,75,45,78,47,88,72,60,78,89,77,52,79,71,77,80,70,81,80,81,76,72,79,86,126

pLDDT: mean 85.93, std 11.24, range [47.44, 98.44]

Radius of gyration: 21.39 Å; Cα contacts (8 Å, |Δi|>4): 216; chains: 1; bounding box: 48×57×56 Å

=== Feature glossary ===
Key to the feature types in this record:

Secondary structure (8-state, DSSP). Secondary structure is the local, repeating backbone conformation. DSSP classifies it into eight states by reading the hydrogen-bond network: three helix types (H, G, I), two β types (E, B), two non-regular types (T, S), and unstructured coil (-).

Backbone torsions (φ/ψ). Backbone dihedral angles. Every residue except chain termini has a φ (preceding-C → N → Cα → C) and a ψ (N → Cα → C → next-N). They are reported in degrees following the IUPAC sign convention. Secondary structure is essentially a statement about which (φ, ψ) basin each residue occupies.

Predicted aligned error. Predicted Aligned Error (PAE) is an AlphaFold confidence matrix: entry (i, j) is the expected error in the position of residue j, in ångströms, when the prediction is superimposed on the true structure at residue i. Low PAE within a block of residues means that block is internally rigid and well-predicted; high PAE between two bl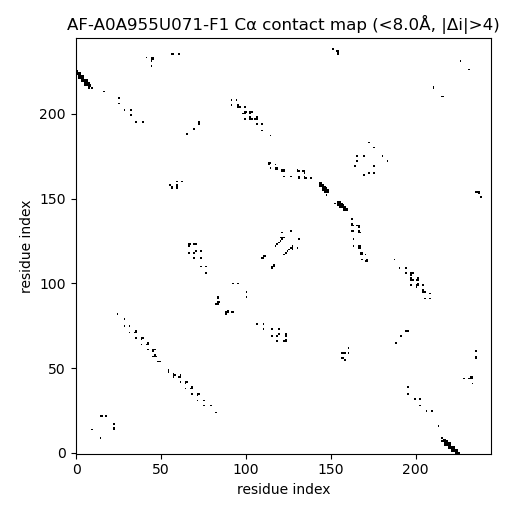ocks means their relative placement is uncertain even if each block individually is confident.

B-factor. B-factor (Debye–Waller factor) reflects atomic displacement in the crystal lattice. It is an experimental observable (units Å²), not a prediction; low values mean the atom is pinned down, high values mean it moves or is heterogeneous across the crystal.

Secondary structure (3-state, P-SEA). Three-state secondary structure (P-SEA) collapses the eight DSSP classes into helix (a), strand (b), and coil (c). P-SEA assigns these from Cα geometry alone — distances and angles — without requiring backbone oxygens, so it works on any Cα trace.

Sequence. Primary structure: the covalent order of the twenty standard amino acids along the backbone. Two proteins with the same sequence will (almost always) fold to the same structure; two with 30% identity often share a fold but not the details.

pLDDT. pLDDT is the predicted lDDT-Cα score: AlphaFold's confidence that the local environment of each residue (all inter-atomic distances within 15 Å) is correctly placed. It is a per-residue number between 0 and 100, with higher meaning more reliable.

InterPro / GO / CATH / organism. Functional annotations link the protein to curated databases. InterPro entries identify conserved domains and families by matching the sequence against member-database signatures (Pfam, PROSITE, CDD, …). Gene Ontology (GO) terms describe molecular function, biological process, and cellular component in a controlled vocabulary. CATH places the structure in a hierarchical fold classification (Class/Architecture/Topology/Homologous-superfamily). The organism is the source species.

Contact-map, Ramachandran, and PAE plots. Three diagnostic plots accompany the record. The Cα contact map visualizes the tertiary structure as a 2D adjacency matrix (8 Å cutoff, sequence-local contacts suppressed). The Ramachandran plot shows the distribution of backbone (φ, ψ) torsions, with points in the α and β basins reflecting secondary structure content. The PAE plot shows AlphaFold's inter-residue confidence as a color matrix.

mmCIF coordinates. The mmCIF table is the protein's shape written out atom by atom. For each backbone N, Cα, C, and carbonyl O, it records an (x, y, z) coordinate triple in Å plus the residue type, chain letter, and residue number.

Radius of gyration, Cα contacts, bounding box. Three whole-structure scalars: the radius of gyration (RMS distance of Cα from centroid, in Å), the count of Cα–Cα contacts (pairs closer than 8 Å and separated by more than four residues in sequence — i.e. tertiary, not local, contacts), and the bounding-box dimensions. Together they distinguish compact globular folds from extended fibres or disordered chains.

Foldseek 3Di. The Foldseek 3Di string encodes local tertiary geometry as a 20-letter alphabet — one character per residue — derived from the relative positions of nearby Cα atoms. Unlike the amino-acid sequence, 3Di is a direct function of the 3D structure, so two proteins with the same fold have similar 3Di strings even at low sequence identity.

Rendered structure images. Six rendered views show the 3D structure from the faces of a cube — i.e. along ±x, ±y, ±z. Rendering representation is drawn randomly per protein from cartoon (secondary-structure ribbons), sticks (backbone bonds), or molecular surface; coloring is either N→C rainbow (blue at the N-terminus through red at the C-terminus) or one color per chain.

Nearest PDB structures. The Foldseek neighbor list gives the closest experimentally determined structures in the PDB, ranked by structural alignment. TM-score near 1 means near-identical fold; near 0.3 means only rough topology match. This is how one finds what a novel AlphaFold prediction most resembles in the solved-structure universe.

Solvent-accessible surface area. SASA measures how much of the protein is reachable by solvent. It is computed by rolling a water-sized probe over the atomic surface and summing the exposed area (Å²). Per-residue SASA distinguishes core (buried, low SASA) from surface (exposed, high SASA) residues; total SASA is a whole-molecule size measure.